Protein AF-A0A970XGW7-F1 (afdb_monomer)

Solvent-accessible surface area (backbone atoms only — not comparable to full-atom values): 13911 Å² total; per-residue (Å²): 137,82,88,87,84,87,87,84,80,61,78,70,64,64,72,70,63,84,68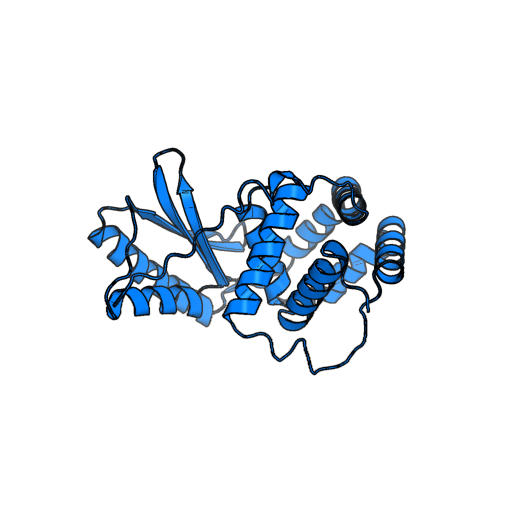,98,47,73,69,58,56,52,51,48,52,35,51,78,68,40,48,53,56,54,50,50,54,56,59,65,70,45,58,69,45,76,35,70,69,41,44,52,32,49,56,52,51,48,53,55,44,44,56,49,18,62,75,57,73,33,41,64,48,76,48,78,39,85,89,79,65,47,26,38,36,39,34,43,23,70,62,87,83,64,87,51,72,67,45,45,48,48,56,46,50,49,62,76,54,38,71,43,75,46,81,44,70,46,99,87,63,29,32,33,40,41,37,35,37,71,32,50,44,66,76,67,67,62,65,61,52,53,51,59,56,44,72,75,32,64,73,58,48,52,52,54,50,49,50,45,67,78,54,59,81,83,71,98,64,76,72,66,76,77,62,62,49,77,64,56,50,50,52,52,50,50,51,47,26,50,52,50,16,61,60,67,72,48,52,54,66,60,39,43,51,52,52,49,60,59,34,73,80,43,46,71,64,45,54,46,53,52,50,54,52,47,35,64,75,74,64,68,76,132

Nearest PDB structures (foldseek):
  5doc-assembly1_B  TM=3.426E-01  e=8.485E-02  Human herpesvirus 5 strain AD169
  8dl5-assembly1_B  TM=3.610E-01  e=1.565E-01  Penicillium expansum
  5e8c-assembly1_A  TM=2.963E-01  e=1.060E-01  Suid alphaherpesvirus 1
  8hbf-assembly1_B  TM=3.359E-01  e=2.185E-01  Homo sapiens
  4zxs-assembly1_B  TM=2.672E-01  e=1.097E+00  Human alphaherpesvirus 1 strain 17

pLDDT: mean 75.55, std 17.47, range [33.94, 98.44]

Radius of gyration: 20.51 Å; Cα contacts (8 Å, |Δi|>4): 245; chains: 1; bounding box: 42×51×52 Å

Sequence (238 aa):
MENIIYERNYEEEHRRHDGNDTASTIFEIATDGGFIAAYADAMQAIPKIVVPADKENYEYLLQRSDELAQRWSGKVRGVVNYEKWEATIDLLLPFAEFCDRDDLNLLKEFADRSHSITFQTNDDGRLRIHIFIFYFEEIADKGEIFESILRSRPDLTALLEQYKEENPIPFESDDEYDNLDDSEQVELLTWFVETWAAATGESKESVASAVLYEMRHDYKNMIRKILDLKHKLEGDTE

Secondary structure (DSSP, 8-state):
-PPP------TTTGGG-----HHHHHHHHHHHTTHHHHHHHHHHHS-EEE-HHHHHHHHHHHHHHHHHHHHTT-EEEEEEETTTTEEEEEEEES-----SHHHHHHHHHHHHH-SEEEEEE-TTSPEEEEEEE--EEE-S-HHHHHHHHHTT-HHHHHHHHHHHHHS------STTTT---HHHHHHHHHHHHHHHHHHH---HHHHHHHHHHHHHHHHHHHHHHHHHHHHHHHT---

Foldseek 3Di:
DDDDDDDDDCPVVLLPQADDDLVVVLVCCCVVVCVVVQLVVVQQPFDKDFDPLLVVLLVVLQVVLVVQCVVQVWDWDWDCDPNNQWTKIKIWGLDDDQDDPVSVVSVVSLVVNFLDWDWDQDPVRTIIIMTTTNRIDGPDDSVVSSVVSVVVPVVSVVSVVVVCVVQPQPDPDPPPLVPQDPVNLVVLLLVQLSSVCSHPVNDSVVSNVVLSVVCVPPVSVSSSVSVSVVCVVVVDDD

Mean predicted aligned error: 13.87 Å

Structure (mmCIF, N/CA/C/O backbone):
data_AF-A0A970XGW7-F1
#
_entry.id   AF-A0A970XGW7-F1
#
loop_
_atom_site.group_PDB
_atom_site.id
_atom_site.type_symbol
_atom_site.label_atom_id
_atom_site.label_alt_id
_atom_site.label_comp_id
_atom_site.label_asym_id
_atom_site.label_entity_id
_atom_site.label_seq_id
_atom_site.pdbx_PDB_ins_code
_atom_site.Cartn_x
_atom_site.Cartn_y
_atom_site.Cartn_z
_atom_site.occupancy
_atom_site.B_iso_or_equiv
_atom_site.auth_seq_id
_atom_site.auth_comp_id
_atom_site.auth_asym_id
_atom_site.auth_atom_id
_atom_site.pdbx_PDB_model_num
ATOM 1 N N . MET A 1 1 ? -19.907 34.247 21.606 1.00 53.19 1 MET A N 1
ATOM 2 C CA . MET A 1 1 ? -19.018 33.775 20.527 1.00 53.19 1 MET A CA 1
ATOM 3 C C . MET A 1 1 ? -19.918 33.232 19.443 1.00 53.19 1 MET A C 1
ATOM 5 O O . MET A 1 1 ? -20.887 32.566 19.789 1.00 53.19 1 MET A O 1
ATOM 9 N N . GLU A 1 2 ? -19.663 33.597 18.193 1.00 62.53 2 GLU A N 1
ATOM 10 C CA . GLU A 1 2 ? -20.397 33.065 17.043 1.00 62.53 2 GLU A CA 1
ATOM 11 C C . GLU A 1 2 ? -19.638 31.867 16.473 1.00 62.53 2 GLU A C 1
ATOM 13 O O . GLU A 1 2 ? -18.411 31.807 16.565 1.00 62.53 2 GLU A O 1
ATOM 18 N N . ASN A 1 3 ? -20.375 30.899 15.933 1.00 82.56 3 ASN A N 1
ATOM 19 C CA . ASN A 1 3 ? -19.785 29.727 15.299 1.00 82.56 3 ASN A CA 1
ATOM 20 C C . ASN A 1 3 ? -19.181 30.135 13.953 1.00 82.56 3 ASN A C 1
ATOM 22 O O . ASN A 1 3 ? -19.823 30.842 13.179 1.00 82.56 3 ASN A O 1
ATOM 26 N N . ILE A 1 4 ? -17.978 29.649 13.661 1.00 84.38 4 ILE A N 1
ATOM 27 C CA . ILE A 1 4 ? -17.379 29.734 12.329 1.00 84.38 4 ILE A CA 1
ATOM 28 C C . ILE A 1 4 ? -17.636 28.387 11.654 1.00 84.38 4 ILE A C 1
ATOM 30 O O . ILE A 1 4 ? -17.283 27.350 12.212 1.00 84.38 4 ILE A O 1
ATOM 34 N N . ILE A 1 5 ? -18.289 28.403 10.493 1.00 87.31 5 ILE A N 1
ATOM 35 C CA . ILE A 1 5 ? -18.607 27.206 9.705 1.00 87.31 5 ILE A CA 1
ATOM 36 C C . ILE A 1 5 ? -17.954 27.376 8.332 1.00 87.31 5 ILE A C 1
ATOM 38 O O . ILE A 1 5 ? -18.172 28.392 7.672 1.00 87.31 5 ILE A O 1
ATOM 42 N N . TYR A 1 6 ? -17.157 26.389 7.925 1.00 88.56 6 TYR A N 1
ATOM 43 C CA . TYR A 1 6 ? -16.563 26.276 6.594 1.00 88.56 6 TYR A CA 1
ATOM 44 C C . TYR A 1 6 ? -17.050 24.971 5.958 1.00 88.56 6 TYR A C 1
ATOM 46 O O . TYR A 1 6 ? -16.962 23.918 6.585 1.00 88.56 6 TYR A O 1
ATOM 54 N N . GLU A 1 7 ? -17.575 25.046 4.737 1.00 88.44 7 GLU A N 1
ATOM 55 C CA . GLU A 1 7 ? -18.100 23.904 3.987 1.00 88.44 7 GLU A CA 1
ATOM 56 C C . GLU A 1 7 ? -17.722 24.067 2.511 1.00 88.44 7 GLU A C 1
ATOM 58 O O . GLU A 1 7 ? -17.927 25.132 1.924 1.00 88.44 7 GLU A O 1
ATOM 63 N N . ARG A 1 8 ? -17.152 23.018 1.915 1.00 81.19 8 ARG A N 1
ATOM 64 C CA . ARG A 1 8 ? -16.801 22.955 0.493 1.00 81.19 8 ARG A CA 1
ATOM 65 C C . ARG A 1 8 ? -17.026 21.531 -0.010 1.00 81.19 8 ARG A C 1
ATOM 67 O O . ARG A 1 8 ? -16.711 20.578 0.695 1.00 81.19 8 ARG A O 1
ATOM 74 N N . ASN A 1 9 ? -17.596 21.394 -1.207 1.00 76.38 9 ASN A N 1
ATOM 75 C CA . ASN A 1 9 ? -17.871 20.102 -1.833 1.00 76.38 9 ASN A CA 1
ATOM 76 C C . ASN A 1 9 ? -16.912 19.877 -3.008 1.00 76.38 9 ASN A C 1
ATOM 78 O O . ASN A 1 9 ? -17.027 20.543 -4.035 1.00 76.38 9 ASN A O 1
ATOM 82 N N . TYR A 1 10 ? -15.996 18.926 -2.851 1.00 69.56 10 TYR A N 1
ATOM 83 C CA . TYR A 1 10 ? -14.983 18.587 -3.852 1.00 69.56 10 TYR A CA 1
ATOM 84 C C . TYR A 1 10 ? -15.417 17.450 -4.806 1.00 69.56 10 TYR A C 1
ATOM 86 O O . TYR A 1 10 ? -14.741 17.183 -5.796 1.00 69.56 10 TYR A O 1
ATOM 94 N N . GLU A 1 11 ? -16.573 16.804 -4.587 1.00 59.53 11 GLU A N 1
ATOM 95 C CA . GLU A 1 11 ? -17.058 15.681 -5.417 1.00 59.53 11 GLU A CA 1
ATOM 96 C C . GLU A 1 11 ? -17.390 16.089 -6.869 1.00 59.53 11 GLU A C 1
ATOM 98 O O . GLU A 1 11 ? -17.391 15.267 -7.790 1.00 59.53 11 GLU A O 1
ATOM 103 N N . GLU A 1 12 ? -17.738 17.357 -7.098 1.00 52.75 12 GLU A N 1
ATOM 104 C CA . GLU A 1 12 ? -18.011 17.901 -8.437 1.00 52.75 12 GLU A CA 1
ATOM 105 C C . GLU A 1 12 ? -16.754 18.371 -9.173 1.00 52.75 12 GLU A C 1
ATOM 107 O O . GLU A 1 12 ? -16.746 18.364 -10.405 1.00 52.75 12 GLU A O 1
ATOM 112 N N . GLU A 1 13 ? -15.709 18.757 -8.440 1.00 51.66 13 GLU A N 1
ATOM 113 C CA . GLU A 1 13 ? -14.430 19.202 -9.002 1.00 51.66 13 GLU A CA 1
ATOM 114 C C . GLU A 1 13 ? -13.664 18.000 -9.594 1.00 51.66 13 GLU A C 1
ATOM 116 O O . GLU A 1 13 ? -13.195 18.077 -10.729 1.00 51.66 13 GLU A O 1
ATOM 121 N N . HIS A 1 14 ? -13.689 16.841 -8.918 1.00 41.62 14 HIS A N 1
ATOM 122 C CA . HIS A 1 14 ? -13.050 15.601 -9.397 1.00 41.62 14 HIS A CA 1
ATOM 123 C C . HIS A 1 14 ? -13.642 15.015 -10.685 1.00 41.62 14 HIS A C 1
ATOM 125 O O . HIS A 1 14 ? -12.936 14.401 -11.476 1.00 41.62 14 HIS A O 1
ATOM 131 N N . ARG A 1 15 ? -14.936 15.224 -10.953 1.00 45.16 15 ARG A N 1
ATOM 132 C CA . ARG A 1 15 ? -15.617 14.655 -12.136 1.00 45.16 15 ARG A CA 1
ATOM 133 C C . ARG A 1 15 ? -15.249 15.322 -13.469 1.00 45.16 15 ARG A C 1
ATOM 135 O O . ARG A 1 15 ? -15.774 14.915 -14.501 1.00 45.16 15 ARG A O 1
ATOM 142 N N . ARG A 1 16 ? -14.434 16.382 -13.468 1.00 41.47 16 ARG A N 1
ATOM 143 C CA . ARG A 1 16 ? -14.154 17.210 -14.659 1.00 41.47 16 ARG A CA 1
ATOM 144 C C . ARG A 1 16 ? -12.800 16.930 -15.327 1.00 41.47 16 ARG A C 1
ATOM 146 O O . ARG A 1 16 ? -12.546 17.516 -16.375 1.00 41.47 16 ARG A O 1
ATOM 153 N N . HIS A 1 17 ? -11.969 16.051 -14.768 1.00 42.38 17 HIS A N 1
ATOM 154 C CA . HIS A 1 17 ? -10.577 15.818 -15.185 1.00 42.38 17 HIS A CA 1
ATOM 155 C C . HIS A 1 17 ? -10.370 14.565 -16.069 1.00 42.38 17 HIS A C 1
ATOM 157 O O . HIS A 1 17 ? -9.372 13.867 -15.935 1.00 42.38 17 HIS A O 1
ATOM 163 N N . ASP A 1 18 ? -11.272 14.300 -17.020 1.00 37.75 18 ASP A N 1
ATOM 164 C CA . ASP A 1 18 ? -11.086 13.234 -18.021 1.00 37.75 18 ASP A CA 1
ATOM 165 C C . ASP A 1 18 ? -10.402 13.798 -19.278 1.00 37.75 18 ASP A C 1
ATOM 167 O O . ASP A 1 18 ? -11.054 14.283 -20.209 1.00 37.75 18 ASP A O 1
ATOM 171 N N . GLY A 1 19 ? -9.070 13.763 -19.303 1.00 41.06 19 GLY A N 1
ATOM 172 C CA . GLY A 1 19 ? -8.256 14.169 -20.449 1.00 41.06 19 GLY A CA 1
ATOM 173 C C . GLY A 1 19 ? -7.172 13.140 -20.755 1.00 41.06 19 GLY A C 1
ATOM 174 O O . GLY A 1 19 ? -6.379 12.801 -19.887 1.00 41.06 19 GLY A O 1
ATOM 175 N N . ASN A 1 20 ? -7.148 12.649 -21.996 1.00 48.81 20 ASN A N 1
ATOM 176 C CA . ASN A 1 20 ? -6.134 11.730 -22.515 1.00 48.81 20 ASN A CA 1
ATOM 177 C C . ASN A 1 20 ? -4.754 12.413 -22.541 1.00 48.81 20 ASN A C 1
ATOM 179 O O . ASN A 1 20 ? -4.529 13.298 -23.369 1.00 48.81 20 ASN A O 1
ATOM 183 N N . ASP A 1 21 ? -3.869 12.002 -21.636 1.00 60.47 21 ASP A N 1
ATOM 184 C CA . ASP A 1 21 ? -2.513 12.532 -21.478 1.00 60.47 21 ASP A CA 1
ATOM 185 C C . ASP A 1 21 ? -1.451 11.503 -21.915 1.00 60.47 21 ASP A C 1
ATOM 187 O O . ASP A 1 21 ? -1.641 10.289 -21.796 1.00 60.47 21 ASP A O 1
ATOM 191 N N . THR A 1 22 ? -0.309 11.994 -22.400 1.00 55.00 22 THR A N 1
ATOM 192 C CA . THR A 1 22 ? 0.882 11.245 -22.835 1.00 55.00 22 THR A CA 1
ATOM 193 C C . THR A 1 22 ? 1.319 10.192 -21.804 1.00 55.00 22 THR A C 1
ATOM 195 O O . THR A 1 22 ? 1.776 9.112 -22.184 1.00 55.00 22 THR A O 1
ATOM 198 N N . ALA A 1 23 ? 1.100 10.440 -20.507 1.00 54.84 23 ALA A N 1
ATOM 199 C CA . ALA A 1 23 ? 1.326 9.475 -19.428 1.00 54.84 23 ALA A CA 1
ATOM 200 C C . ALA A 1 23 ? 0.518 8.168 -19.587 1.00 54.84 23 ALA A C 1
ATOM 202 O O . ALA A 1 23 ? 1.053 7.079 -19.369 1.00 54.84 23 ALA A O 1
ATOM 203 N N . SER A 1 24 ? -0.737 8.256 -20.042 1.00 61.59 24 SER A N 1
ATOM 204 C CA . SER A 1 24 ? -1.588 7.083 -20.300 1.00 61.59 24 SER A CA 1
ATOM 205 C C . SER A 1 24 ? -1.036 6.250 -21.458 1.00 61.59 24 SER A C 1
ATOM 207 O O . SER A 1 24 ? -0.956 5.028 -21.371 1.00 61.59 24 SER A O 1
ATOM 209 N N . THR A 1 25 ? -0.546 6.913 -22.510 1.00 63.72 25 THR A N 1
ATOM 210 C CA . THR A 1 25 ? 0.081 6.239 -23.660 1.00 63.72 25 THR A CA 1
ATOM 211 C C . THR A 1 25 ? 1.381 5.523 -23.265 1.00 63.72 25 THR A C 1
ATOM 213 O O . THR A 1 25 ? 1.636 4.405 -23.714 1.00 63.72 25 THR A O 1
ATOM 216 N N . ILE A 1 26 ? 2.201 6.126 -22.395 1.00 60.03 26 ILE A N 1
ATOM 217 C CA . ILE A 1 26 ? 3.424 5.496 -21.864 1.00 60.03 26 ILE A CA 1
ATOM 218 C C . ILE A 1 26 ? 3.081 4.234 -21.068 1.00 60.03 26 ILE A C 1
ATOM 220 O O . ILE A 1 26 ? 3.722 3.197 -21.254 1.00 60.03 26 ILE A O 1
ATOM 224 N N . PHE A 1 27 ? 2.058 4.303 -20.214 1.00 62.06 27 PHE A N 1
ATOM 225 C CA . PHE A 1 27 ? 1.613 3.169 -19.407 1.00 62.06 27 PHE A CA 1
ATOM 226 C C . PHE A 1 27 ? 1.071 2.017 -20.264 1.00 62.06 27 PHE A C 1
ATOM 228 O O . PHE A 1 27 ? 1.454 0.862 -20.058 1.00 62.06 27 PHE A O 1
ATOM 235 N N . GLU A 1 28 ? 0.239 2.320 -21.263 1.00 67.62 28 GLU A N 1
ATOM 236 C CA . GLU A 1 28 ? -0.271 1.330 -22.217 1.00 67.62 28 GLU A CA 1
ATOM 237 C C . GLU A 1 28 ? 0.878 0.634 -22.959 1.00 67.62 28 GLU A C 1
ATOM 239 O O . GLU A 1 28 ? 0.948 -0.591 -22.984 1.00 67.62 28 GLU A O 1
ATOM 244 N N . ILE A 1 29 ? 1.853 1.384 -23.481 1.00 69.06 29 ILE A N 1
ATOM 245 C CA . ILE A 1 29 ? 3.000 0.819 -24.216 1.00 69.06 29 ILE A CA 1
ATOM 246 C C . ILE A 1 29 ? 3.929 0.003 -23.306 1.00 69.06 29 ILE A C 1
ATOM 248 O O . ILE A 1 29 ? 4.505 -1.009 -23.738 1.00 69.06 29 ILE A O 1
ATOM 252 N N . ALA A 1 30 ? 4.093 0.409 -22.046 1.00 60.19 30 ALA A N 1
ATOM 253 C CA . ALA A 1 30 ? 4.834 -0.368 -21.059 1.00 60.19 30 ALA A CA 1
ATOM 254 C C . ALA A 1 30 ? 4.120 -1.697 -20.747 1.00 60.19 30 ALA A C 1
ATOM 256 O O . ALA A 1 30 ? 4.771 -2.745 -20.667 1.00 60.19 30 ALA A O 1
ATOM 257 N N . THR A 1 31 ? 2.793 -1.671 -20.632 1.00 66.88 31 THR A N 1
ATOM 258 C CA . THR A 1 31 ? 1.962 -2.839 -20.319 1.00 66.88 31 THR A CA 1
ATOM 259 C C . THR A 1 31 ? 1.855 -3.789 -21.513 1.00 66.88 31 THR A C 1
ATOM 261 O O . THR A 1 31 ? 2.320 -4.928 -21.439 1.00 66.88 31 THR A O 1
ATOM 264 N N . ASP A 1 32 ? 1.336 -3.312 -22.644 1.00 75.88 32 ASP A N 1
ATOM 265 C CA . ASP A 1 32 ? 1.082 -4.108 -23.851 1.00 75.88 32 ASP A CA 1
ATOM 266 C C . ASP A 1 32 ? 2.374 -4.567 -24.527 1.00 75.88 32 ASP A C 1
ATOM 268 O O . ASP A 1 32 ? 2.452 -5.662 -25.085 1.00 75.88 32 ASP A O 1
ATOM 272 N N . GLY A 1 33 ? 3.430 -3.755 -24.442 1.00 75.19 33 GLY A N 1
ATOM 273 C CA . GLY A 1 33 ? 4.754 -4.131 -24.926 1.00 75.19 33 GLY A CA 1
ATOM 274 C C . GLY A 1 33 ? 5.508 -5.087 -23.991 1.00 75.19 33 GLY A C 1
ATOM 275 O O . GLY A 1 33 ? 6.667 -5.411 -24.258 1.00 75.19 33 GLY A O 1
ATOM 276 N N . GLY A 1 34 ? 4.902 -5.508 -22.875 1.00 76.62 34 GLY A N 1
ATOM 277 C CA . GLY A 1 34 ? 5.456 -6.514 -21.968 1.00 76.62 34 GLY A CA 1
ATOM 278 C C . GLY A 1 34 ? 6.617 -6.038 -21.090 1.00 76.62 34 GLY A C 1
ATOM 279 O O . GLY A 1 34 ? 7.297 -6.873 -20.499 1.00 76.62 34 GLY A O 1
ATOM 280 N N . PHE A 1 35 ? 6.852 -4.725 -20.976 1.00 75.44 35 PHE A N 1
ATOM 281 C CA . PHE A 1 35 ? 7.883 -4.179 -20.083 1.00 75.44 35 PHE A CA 1
ATOM 282 C C . PHE A 1 35 ? 7.540 -4.474 -18.620 1.00 75.44 35 PHE A C 1
ATOM 284 O O . PHE A 1 35 ? 8.380 -4.997 -17.892 1.00 75.44 35 PHE A O 1
ATOM 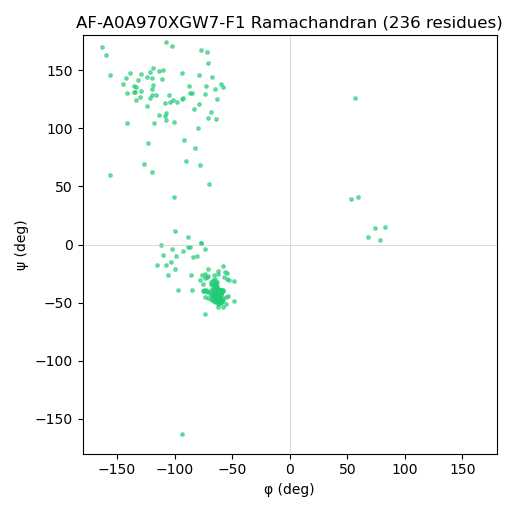291 N N . ILE A 1 36 ? 6.289 -4.226 -18.217 1.00 72.25 36 ILE A N 1
ATOM 292 C CA . ILE A 1 36 ? 5.819 -4.486 -16.847 1.00 72.25 36 ILE A CA 1
ATOM 293 C C . ILE A 1 36 ? 5.929 -5.974 -16.500 1.00 72.25 36 ILE A C 1
ATOM 295 O O . ILE A 1 36 ? 6.400 -6.318 -15.420 1.00 72.25 36 ILE A O 1
ATOM 299 N N . ALA A 1 37 ? 5.566 -6.859 -17.432 1.00 76.94 37 ALA A N 1
ATOM 300 C CA . ALA A 1 37 ? 5.692 -8.302 -17.241 1.00 76.94 37 ALA A CA 1
ATOM 301 C C . ALA A 1 37 ? 7.161 -8.735 -17.096 1.00 76.94 37 ALA A C 1
ATOM 303 O O . ALA A 1 37 ? 7.502 -9.435 -16.148 1.00 76.94 37 ALA A O 1
ATOM 304 N N . ALA A 1 38 ? 8.048 -8.262 -17.980 1.00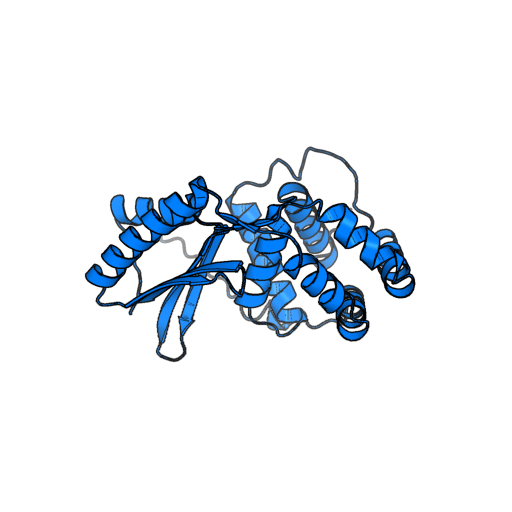 76.38 38 ALA A N 1
ATOM 305 C CA . ALA A 1 38 ? 9.475 -8.573 -17.909 1.00 76.38 38 ALA A CA 1
ATOM 306 C C . ALA A 1 38 ? 10.119 -8.052 -16.614 1.00 76.38 38 ALA A C 1
ATOM 308 O O . ALA A 1 38 ? 10.941 -8.742 -16.008 1.00 76.38 38 ALA A O 1
ATOM 309 N N . TYR A 1 39 ? 9.732 -6.852 -16.174 1.00 74.50 39 TYR A N 1
ATOM 310 C CA . TYR A 1 39 ? 10.182 -6.286 -14.907 1.00 74.50 39 TYR A CA 1
ATOM 311 C C . TYR A 1 39 ? 9.659 -7.096 -13.719 1.00 74.50 39 TYR A C 1
ATOM 313 O O . TYR A 1 39 ? 10.446 -7.469 -12.854 1.00 74.50 39 TYR A O 1
ATOM 321 N N . ALA A 1 40 ? 8.375 -7.459 -13.701 1.00 75.50 40 ALA A N 1
ATOM 322 C CA . ALA A 1 40 ? 7.794 -8.298 -12.656 1.00 75.50 40 ALA A CA 1
ATOM 323 C C . ALA A 1 40 ? 8.473 -9.678 -12.564 1.00 75.50 40 ALA A C 1
ATOM 325 O O . ALA A 1 40 ? 8.817 -10.110 -11.463 1.00 75.50 40 ALA A O 1
ATOM 326 N N . ASP A 1 41 ? 8.739 -10.334 -13.698 1.00 83.94 41 ASP A N 1
ATOM 327 C CA . ASP A 1 41 ? 9.446 -11.620 -13.756 1.00 83.94 41 ASP A CA 1
ATOM 328 C C . ASP A 1 41 ? 10.877 -11.500 -13.209 1.00 83.94 41 ASP A C 1
ATOM 330 O O . ASP A 1 41 ? 11.320 -12.322 -12.398 1.00 83.94 41 ASP A O 1
ATOM 334 N N . ALA A 1 42 ? 11.600 -10.448 -13.612 1.00 81.25 42 ALA A N 1
ATOM 335 C CA . ALA A 1 42 ? 12.938 -10.169 -13.105 1.00 81.25 42 ALA A CA 1
ATOM 336 C C . ALA A 1 42 ? 12.908 -9.930 -11.592 1.00 81.25 42 ALA A C 1
ATOM 338 O O . ALA A 1 42 ? 13.690 -10.535 -10.858 1.00 81.25 42 ALA A O 1
ATOM 339 N N . MET A 1 43 ? 11.957 -9.123 -11.117 1.00 79.62 43 MET A N 1
ATOM 340 C CA . MET A 1 43 ? 11.757 -8.859 -9.698 1.00 79.62 43 MET A CA 1
ATOM 341 C C . MET A 1 43 ? 11.419 -10.136 -8.929 1.00 79.62 43 MET A C 1
ATOM 343 O O . MET A 1 43 ? 11.961 -10.345 -7.845 1.00 79.62 43 MET A O 1
ATOM 347 N N . GLN A 1 44 ? 10.593 -11.031 -9.474 1.00 83.75 44 GLN A N 1
ATOM 348 C CA . GLN A 1 44 ? 10.238 -12.303 -8.843 1.00 83.75 44 GLN A CA 1
ATOM 349 C C . GLN A 1 44 ? 11.447 -13.238 -8.693 1.00 83.75 44 GLN A C 1
ATOM 351 O O . GLN A 1 44 ? 11.571 -13.912 -7.668 1.00 83.75 44 GLN A O 1
ATOM 356 N N . ALA A 1 45 ? 12.356 -13.250 -9.672 1.00 88.81 45 ALA A N 1
ATOM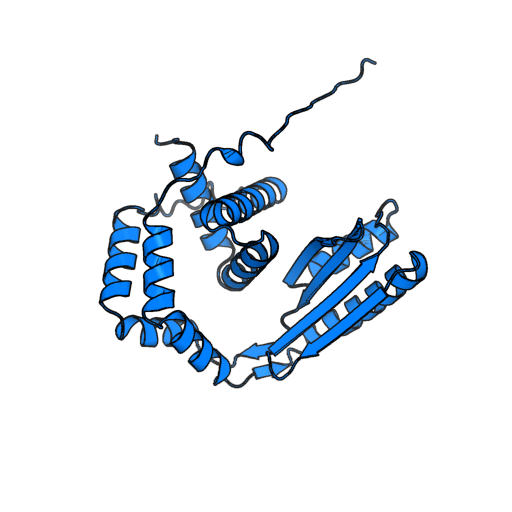 357 C CA . ALA A 1 45 ? 13.546 -14.099 -9.671 1.00 88.81 45 ALA A CA 1
ATOM 358 C C . ALA A 1 45 ? 14.617 -13.681 -8.644 1.00 88.81 45 ALA A C 1
ATOM 360 O O . ALA A 1 45 ? 15.456 -14.504 -8.265 1.00 88.81 45 ALA A O 1
ATOM 361 N N . ILE A 1 46 ? 14.609 -12.425 -8.180 1.00 87.94 46 ILE A N 1
ATOM 362 C CA . ILE A 1 46 ? 15.580 -11.942 -7.187 1.00 87.94 46 ILE A CA 1
ATOM 363 C C . ILE A 1 46 ? 15.369 -12.686 -5.862 1.00 87.94 46 ILE A C 1
ATOM 365 O O . ILE A 1 46 ? 14.233 -12.743 -5.398 1.00 87.94 46 ILE A O 1
ATOM 369 N N . PRO A 1 47 ? 16.414 -13.196 -5.189 1.00 90.50 47 PRO A N 1
ATOM 370 C CA . PRO A 1 47 ? 16.286 -13.737 -3.839 1.00 90.50 47 PRO A CA 1
ATOM 371 C C . PRO A 1 47 ? 15.745 -12.698 -2.849 1.00 90.50 47 PRO A C 1
ATOM 373 O O . PRO A 1 47 ? 16.208 -11.557 -2.828 1.00 90.50 47 PRO A O 1
ATOM 376 N N . LYS A 1 48 ? 14.794 -13.105 -2.000 1.00 90.75 48 LYS A N 1
ATOM 377 C CA . LYS A 1 48 ? 14.268 -12.264 -0.919 1.00 90.75 48 LYS A CA 1
ATOM 378 C C . LYS A 1 48 ? 14.683 -12.800 0.434 1.00 90.75 48 LYS A C 1
ATOM 380 O O . LYS A 1 48 ? 14.693 -14.013 0.656 1.00 90.75 48 LYS A O 1
ATOM 385 N N . ILE A 1 49 ? 14.982 -11.886 1.342 1.00 94.06 49 ILE A N 1
ATOM 386 C CA . ILE A 1 49 ? 15.237 -12.188 2.747 1.00 94.06 49 ILE A CA 1
ATOM 387 C C . ILE A 1 49 ? 14.216 -11.485 3.623 1.00 94.06 49 ILE A C 1
ATOM 389 O O . ILE A 1 49 ? 13.668 -10.452 3.256 1.00 94.06 49 ILE A O 1
ATOM 393 N N . VAL A 1 50 ? 13.948 -12.075 4.784 1.00 96.88 50 VAL A N 1
ATOM 394 C CA . VAL A 1 50 ? 13.108 -11.443 5.799 1.00 96.88 50 VAL A CA 1
ATOM 395 C C . VAL A 1 50 ? 13.896 -10.320 6.453 1.00 96.88 50 VAL A C 1
ATOM 397 O O . VAL A 1 50 ? 15.004 -10.565 6.936 1.00 96.88 50 VAL A O 1
ATOM 400 N N . VAL A 1 51 ? 13.303 -9.131 6.526 1.00 95.62 51 VAL A N 1
ATOM 401 C CA . VAL A 1 51 ? 13.877 -8.000 7.259 1.00 95.62 51 VAL A CA 1
ATOM 402 C C . VAL A 1 51 ? 13.501 -8.139 8.738 1.00 95.62 51 VAL A C 1
ATOM 404 O O . VAL A 1 51 ? 12.315 -8.112 9.070 1.00 95.62 51 VAL A O 1
ATOM 407 N N . PRO A 1 52 ? 14.466 -8.315 9.665 1.00 97.00 52 PRO A N 1
ATOM 408 C CA . PRO A 1 52 ? 14.143 -8.590 11.067 1.00 97.00 52 PRO A CA 1
ATOM 409 C C . PRO A 1 52 ? 13.327 -7.486 11.748 1.00 97.00 52 PRO A C 1
ATOM 411 O O . PRO A 1 52 ? 12.414 -7.799 12.508 1.00 97.00 52 PRO A O 1
ATOM 414 N N . ALA A 1 53 ? 13.629 -6.218 11.454 1.00 94.94 53 ALA A N 1
ATOM 415 C CA . ALA A 1 53 ? 12.906 -5.076 12.012 1.00 94.94 53 ALA A CA 1
ATOM 416 C C . ALA A 1 53 ? 11.445 -5.039 11.533 1.00 94.94 53 ALA A C 1
ATOM 418 O O . ALA A 1 53 ? 10.532 -4.862 12.336 1.00 94.94 53 ALA A O 1
ATOM 419 N N . ASP A 1 54 ? 11.204 -5.295 10.247 1.00 96.25 54 ASP A N 1
ATOM 420 C CA . ASP A 1 54 ? 9.848 -5.295 9.690 1.00 96.25 54 ASP A CA 1
ATOM 421 C C . ASP A 1 54 ? 9.040 -6.516 10.105 1.00 96.25 54 ASP A C 1
ATOM 423 O O . ASP A 1 54 ? 7.824 -6.436 10.274 1.00 96.25 54 ASP A O 1
ATOM 427 N N . LYS A 1 55 ? 9.714 -7.641 10.351 1.00 97.81 55 LYS A N 1
ATOM 428 C CA . LYS A 1 55 ? 9.093 -8.786 11.008 1.00 97.81 55 LYS A CA 1
ATOM 429 C C . LYS A 1 55 ? 8.596 -8.424 12.408 1.00 97.81 55 LYS A C 1
ATOM 431 O O . LYS A 1 55 ? 7.458 -8.748 12.738 1.00 97.81 55 LYS A O 1
ATOM 436 N N . GLU A 1 56 ? 9.427 -7.767 13.215 1.00 98.06 56 GLU A N 1
ATOM 437 C CA . GLU A 1 56 ? 9.042 -7.328 14.561 1.00 98.06 56 GLU A CA 1
ATOM 438 C C . GLU A 1 56 ? 7.877 -6.331 14.504 1.00 98.06 56 GLU A C 1
ATOM 440 O O . GLU A 1 56 ? 6.904 -6.470 15.246 1.00 98.06 56 GLU A O 1
ATOM 445 N N . ASN A 1 57 ? 7.924 -5.380 13.567 1.00 97.81 57 ASN A N 1
ATOM 446 C CA . ASN A 1 57 ? 6.827 -4.448 13.326 1.00 97.81 57 ASN A CA 1
ATOM 447 C C . ASN A 1 57 ? 5.536 -5.168 12.924 1.00 97.81 57 ASN A C 1
ATOM 449 O O . ASN A 1 57 ? 4.482 -4.861 13.474 1.00 97.81 57 ASN A O 1
ATOM 453 N N . TYR A 1 58 ? 5.602 -6.153 12.026 1.00 98.31 58 TYR A N 1
ATOM 454 C CA . TYR A 1 58 ? 4.444 -6.957 11.641 1.00 98.31 58 TYR A CA 1
ATOM 455 C C . TYR A 1 58 ? 3.841 -7.710 12.828 1.00 98.31 58 TYR A C 1
ATOM 457 O O . TYR A 1 58 ? 2.631 -7.655 13.038 1.00 98.31 58 TYR A O 1
ATOM 465 N N . GLU A 1 59 ? 4.664 -8.395 13.624 1.00 98.44 59 GLU A N 1
ATOM 466 C CA . GLU A 1 59 ? 4.196 -9.153 14.788 1.00 98.44 59 GLU A CA 1
ATOM 467 C C . GLU A 1 59 ? 3.555 -8.227 15.833 1.00 98.44 59 GLU A C 1
ATOM 469 O O . GLU A 1 59 ? 2.472 -8.524 16.346 1.00 98.44 59 GLU A O 1
ATOM 474 N N . TYR A 1 60 ? 4.173 -7.069 16.081 1.00 98.12 60 TYR A N 1
ATOM 475 C CA . TYR A 1 60 ? 3.644 -6.042 16.971 1.00 98.12 60 TYR A CA 1
ATOM 476 C C . TYR A 1 60 ? 2.302 -5.489 16.474 1.00 98.12 60 TYR A C 1
ATOM 478 O O . TYR A 1 60 ? 1.307 -5.507 17.199 1.00 98.12 60 TYR A O 1
ATOM 486 N N . LEU A 1 61 ? 2.247 -5.033 15.220 1.00 97.94 61 LEU A N 1
ATOM 487 C CA . LEU A 1 61 ? 1.043 -4.450 14.635 1.00 97.94 61 LEU A CA 1
ATOM 488 C C . LEU A 1 61 ? -0.096 -5.464 14.541 1.00 97.94 61 LEU A C 1
ATOM 490 O O . LEU A 1 61 ? -1.248 -5.095 14.767 1.00 97.94 61 LEU A O 1
ATOM 494 N N . LEU A 1 62 ? 0.200 -6.739 14.276 1.00 98.38 62 LEU A N 1
ATOM 495 C CA . LEU A 1 62 ? -0.804 -7.800 14.260 1.00 98.38 62 LEU A CA 1
ATOM 496 C C . LEU A 1 62 ? -1.426 -7.993 15.644 1.00 98.38 62 LEU A C 1
ATOM 498 O O . LEU A 1 62 ? -2.647 -8.096 15.745 1.00 98.38 62 LEU A O 1
ATOM 502 N N . GLN A 1 63 ? -0.613 -7.995 16.703 1.00 98.12 63 GLN A N 1
ATOM 503 C CA . GLN A 1 63 ? -1.124 -8.092 18.069 1.00 98.12 63 GLN A CA 1
ATOM 504 C C . GLN A 1 63 ? -2.036 -6.904 18.405 1.00 98.12 63 GLN A C 1
ATOM 506 O O . GLN A 1 63 ? -3.153 -7.093 18.886 1.00 98.12 63 GLN A O 1
ATOM 511 N N . ARG A 1 64 ? -1.592 -5.677 18.120 1.00 96.25 64 ARG A N 1
ATOM 512 C CA . ARG A 1 64 ? -2.376 -4.465 18.407 1.00 96.25 64 ARG A CA 1
ATOM 513 C C . ARG A 1 64 ? -3.667 -4.402 17.587 1.00 96.25 64 ARG A C 1
ATOM 515 O O . ARG A 1 64 ? -4.709 -3.983 18.089 1.00 96.25 64 ARG A O 1
ATOM 522 N N . SER A 1 65 ? -3.613 -4.886 16.350 1.00 96.31 65 SER A N 1
ATOM 523 C CA . SER A 1 65 ? -4.779 -5.056 15.483 1.00 96.31 65 SER A CA 1
ATOM 524 C C . SER A 1 65 ? -5.768 -6.071 16.063 1.00 96.31 65 SER A C 1
ATOM 526 O O . SER A 1 65 ? -6.966 -5.802 16.111 1.00 96.31 65 SER A O 1
ATOM 528 N N . ASP A 1 66 ? -5.296 -7.215 16.558 1.00 97.44 66 ASP A N 1
ATOM 529 C CA . ASP A 1 66 ? -6.160 -8.209 17.203 1.00 97.44 66 ASP A CA 1
ATOM 530 C C . ASP A 1 66 ? -6.868 -7.635 18.441 1.00 97.44 66 ASP A C 1
ATOM 532 O O . ASP A 1 66 ? -8.084 -7.765 18.579 1.00 97.44 66 ASP A O 1
ATOM 536 N N . GLU A 1 67 ? -6.149 -6.896 19.288 1.00 95.25 67 GLU A N 1
ATOM 537 C CA . GLU A 1 67 ? -6.722 -6.208 20.453 1.00 95.25 67 GLU A CA 1
ATOM 538 C C . GLU A 1 67 ? -7.810 -5.192 20.052 1.00 95.25 67 GLU A C 1
ATOM 540 O O . GLU A 1 67 ? -8.872 -5.118 20.685 1.00 95.25 67 GLU A O 1
ATOM 545 N N . LEU A 1 68 ? -7.584 -4.434 18.975 1.00 93.25 68 LEU A N 1
ATOM 546 C CA . LEU A 1 68 ? -8.562 -3.489 18.434 1.00 93.25 68 LEU A CA 1
ATOM 547 C C . LEU A 1 68 ? -9.796 -4.212 17.871 1.00 93.25 68 LEU A C 1
ATOM 549 O O . LEU A 1 68 ? -10.931 -3.819 18.153 1.00 93.25 68 LEU A O 1
ATOM 553 N N . ALA A 1 69 ? -9.594 -5.299 17.122 1.00 95.06 69 ALA A N 1
ATOM 554 C CA . ALA A 1 69 ? -10.678 -6.119 16.590 1.00 95.06 69 ALA A CA 1
ATOM 555 C C . ALA A 1 69 ? -11.530 -6.726 17.714 1.00 95.06 69 ALA A C 1
ATOM 557 O O . ALA A 1 69 ? -12.758 -6.704 17.623 1.00 95.06 69 ALA A O 1
ATOM 558 N N . GLN A 1 70 ? -10.912 -7.201 18.798 1.00 95.06 70 GLN A N 1
ATOM 559 C CA . GLN A 1 70 ? -11.633 -7.699 19.972 1.00 95.06 70 GLN A CA 1
ATOM 560 C C . GLN A 1 70 ? -12.488 -6.601 20.619 1.00 95.06 70 GLN A C 1
ATOM 562 O O . GLN A 1 70 ? -13.666 -6.829 20.901 1.00 95.06 70 GLN A O 1
ATOM 567 N N . ARG A 1 71 ? -11.931 -5.396 20.805 1.00 92.00 71 ARG A N 1
ATOM 568 C CA . ARG A 1 71 ? -12.636 -4.255 21.415 1.00 92.00 71 ARG A CA 1
ATOM 569 C C . ARG A 1 71 ? -13.885 -3.854 20.630 1.00 92.00 71 ARG A C 1
ATOM 571 O O . ARG A 1 71 ? -14.932 -3.606 21.223 1.00 92.00 71 ARG A O 1
ATOM 578 N N . TRP A 1 72 ? -13.786 -3.838 19.303 1.00 91.62 72 TRP A N 1
ATOM 579 C CA . TRP A 1 72 ? -14.849 -3.366 18.412 1.00 91.62 72 TRP A CA 1
ATOM 580 C C . TRP A 1 72 ? -15.696 -4.485 17.793 1.00 91.62 72 TRP A C 1
ATOM 582 O O . TRP A 1 72 ? -16.488 -4.230 16.887 1.00 91.62 72 TRP A O 1
ATOM 592 N N . SER A 1 73 ? -15.566 -5.730 18.274 1.00 92.56 73 SER A N 1
ATOM 593 C CA . SER A 1 73 ? -16.270 -6.900 17.711 1.00 92.56 73 SER A CA 1
ATOM 594 C C . SER A 1 73 ? -16.056 -7.062 16.194 1.00 92.56 73 SER A C 1
ATOM 596 O O . SER A 1 73 ? -16.974 -7.384 15.431 1.00 92.56 73 SER A O 1
ATOM 598 N N . GLY A 1 74 ? -14.830 -6.785 15.757 1.00 94.94 74 GLY A N 1
ATOM 599 C CA . GLY A 1 74 ? -14.374 -6.886 14.381 1.00 94.94 74 GLY A CA 1
ATOM 600 C C . GLY A 1 74 ? -13.725 -8.227 14.048 1.00 94.94 74 GLY A C 1
ATOM 601 O O . GLY A 1 74 ? -13.882 -9.228 14.748 1.00 94.94 74 GLY A O 1
ATOM 602 N N . LYS A 1 75 ? -12.992 -8.244 12.936 1.00 96.75 75 LYS A N 1
ATOM 603 C CA . LYS A 1 75 ? -12.161 -9.368 12.491 1.00 96.75 75 LYS A CA 1
ATOM 604 C C . LYS A 1 75 ? -10.765 -8.856 12.167 1.00 96.75 75 LYS A C 1
ATOM 606 O O . LYS A 1 75 ? -10.639 -7.752 11.650 1.00 96.75 75 LYS A O 1
ATOM 611 N N . VAL A 1 76 ? -9.752 -9.679 12.406 1.00 97.94 76 VAL A N 1
ATOM 612 C CA . VAL A 1 76 ? -8.375 -9.423 11.978 1.00 97.94 76 VAL A CA 1
ATOM 613 C C . VAL A 1 76 ? -7.878 -10.590 11.127 1.00 97.94 76 VAL A C 1
ATOM 615 O O . VAL A 1 76 ? -8.230 -11.747 11.371 1.00 97.94 76 VAL A O 1
ATOM 618 N N . ARG A 1 77 ? -7.069 -10.296 10.112 1.00 98.19 77 ARG A N 1
ATOM 619 C CA . ARG A 1 77 ? -6.381 -11.286 9.285 1.00 98.19 77 ARG A CA 1
ATOM 620 C C . ARG A 1 77 ? -4.975 -10.793 8.963 1.00 98.19 77 ARG A C 1
ATOM 622 O O . ARG A 1 77 ? -4.807 -9.944 8.099 1.00 98.19 77 ARG A O 1
ATOM 629 N N . GLY A 1 78 ? -3.978 -11.361 9.632 1.00 98.19 78 GLY A N 1
ATOM 630 C CA . GLY A 1 78 ? -2.572 -11.215 9.257 1.00 98.19 78 GLY A CA 1
ATOM 631 C C . GLY A 1 78 ? -2.158 -12.278 8.239 1.00 98.19 78 GLY A C 1
ATOM 632 O O . GLY A 1 78 ? -2.507 -13.452 8.394 1.00 98.19 78 GLY A O 1
ATOM 633 N N . VAL A 1 79 ? -1.418 -11.886 7.206 1.00 98.12 79 VAL A N 1
ATOM 634 C CA . VAL A 1 79 ? -0.830 -12.788 6.212 1.00 98.12 79 VAL A CA 1
ATOM 635 C C . VAL A 1 79 ? 0.616 -12.391 5.963 1.00 98.12 79 VAL A C 1
ATOM 637 O O . VAL A 1 79 ? 0.890 -11.236 5.669 1.00 98.12 79 VAL A O 1
ATOM 640 N N . VAL A 1 80 ? 1.518 -13.374 6.000 1.00 97.69 80 VAL A N 1
ATOM 641 C CA . VAL A 1 80 ? 2.852 -13.285 5.394 1.00 97.69 80 VAL A CA 1
ATOM 642 C C . VAL A 1 80 ? 2.882 -14.291 4.251 1.00 97.69 80 VAL A C 1
ATOM 644 O O . VAL A 1 80 ? 2.809 -15.500 4.478 1.00 97.69 80 VAL A O 1
ATOM 647 N N . ASN A 1 81 ? 2.929 -13.800 3.019 1.00 92.94 81 ASN A N 1
ATOM 648 C CA . ASN A 1 81 ? 2.818 -14.610 1.816 1.00 92.94 81 ASN A CA 1
ATOM 649 C C . ASN A 1 81 ? 4.182 -14.710 1.125 1.00 92.94 81 ASN A C 1
ATOM 651 O O . ASN A 1 81 ? 4.646 -13.757 0.509 1.00 92.94 81 ASN A O 1
ATOM 655 N N . TYR A 1 82 ? 4.808 -15.883 1.204 1.00 91.12 82 TYR A N 1
ATOM 656 C CA . TYR A 1 82 ? 6.120 -16.154 0.601 1.00 91.12 82 TYR A CA 1
ATOM 657 C C . TYR A 1 82 ? 6.053 -16.460 -0.903 1.00 91.12 82 TYR A C 1
ATOM 659 O O . TYR A 1 82 ? 7.089 -16.541 -1.551 1.00 91.12 82 TYR A O 1
ATOM 667 N N . GLU A 1 83 ? 4.859 -16.647 -1.472 1.00 86.88 83 GLU A N 1
ATOM 668 C CA . GLU A 1 83 ? 4.696 -16.820 -2.922 1.00 86.88 83 GLU A CA 1
ATOM 669 C C . GLU A 1 83 ? 4.621 -15.463 -3.626 1.00 86.88 83 GLU A C 1
ATOM 671 O O . GLU A 1 83 ? 5.192 -15.286 -4.701 1.00 86.88 83 GLU A O 1
ATOM 676 N N . LYS A 1 84 ? 3.938 -14.501 -2.994 1.00 85.00 84 LYS A N 1
ATOM 677 C CA . LYS A 1 84 ? 3.777 -13.130 -3.498 1.00 85.00 84 LYS A CA 1
ATOM 678 C C . LYS A 1 84 ? 4.740 -12.112 -2.886 1.00 85.00 84 LYS A C 1
ATOM 680 O O . LYS A 1 84 ? 4.814 -10.997 -3.380 1.00 85.00 84 LYS A O 1
ATOM 685 N N . TRP A 1 85 ? 5.479 -12.493 -1.845 1.00 86.81 85 TRP A N 1
ATOM 686 C CA . TRP A 1 85 ? 6.428 -11.635 -1.124 1.00 86.81 85 TRP A CA 1
ATOM 687 C C . TRP A 1 85 ? 5.788 -10.385 -0.509 1.00 86.81 85 TRP A C 1
ATOM 689 O O . TRP A 1 85 ? 6.364 -9.302 -0.511 1.00 86.81 85 TRP A O 1
ATOM 699 N N . GLU A 1 86 ? 4.600 -10.561 0.064 1.00 87.62 86 GLU A N 1
ATOM 700 C CA . GLU A 1 86 ? 3.809 -9.510 0.713 1.00 87.62 86 GLU A CA 1
ATOM 701 C C . GLU A 1 86 ? 3.529 -9.873 2.177 1.00 87.62 86 GLU A C 1
ATOM 703 O O . GLU A 1 86 ? 3.370 -11.052 2.520 1.00 87.62 86 GLU A O 1
ATOM 708 N N . ALA A 1 87 ? 3.436 -8.863 3.043 1.00 94.00 87 ALA A N 1
ATOM 709 C CA . ALA A 1 87 ? 2.893 -9.024 4.384 1.00 94.00 87 ALA A CA 1
ATOM 710 C C . ALA A 1 87 ? 1.838 -7.957 4.664 1.00 94.00 87 ALA A C 1
ATOM 712 O O . ALA A 1 87 ? 2.082 -6.760 4.513 1.00 94.00 87 ALA A O 1
ATOM 713 N N . THR A 1 88 ? 0.659 -8.411 5.075 1.00 97.12 88 THR A N 1
ATOM 714 C CA . THR A 1 88 ? -0.522 -7.562 5.228 1.00 97.12 88 THR A CA 1
ATOM 715 C C . THR A 1 88 ? -1.291 -7.906 6.489 1.00 97.12 88 THR A C 1
ATOM 717 O O . THR A 1 88 ? -1.382 -9.077 6.863 1.00 97.12 88 THR A O 1
ATOM 720 N N . ILE A 1 89 ? -1.921 -6.908 7.097 1.00 98.44 89 ILE A N 1
ATOM 721 C CA . ILE A 1 89 ? -2.887 -7.080 8.178 1.00 98.44 89 ILE A CA 1
ATOM 722 C C . ILE A 1 89 ? -4.181 -6.392 7.753 1.00 98.44 89 ILE A C 1
ATOM 724 O O . ILE A 1 89 ? -4.208 -5.191 7.512 1.00 98.44 89 ILE A O 1
ATOM 728 N N . ASP A 1 90 ? -5.257 -7.164 7.659 1.00 97.19 90 ASP A N 1
ATOM 729 C CA . ASP A 1 90 ? -6.596 -6.660 7.380 1.00 97.19 90 ASP A CA 1
ATOM 730 C C . ASP A 1 90 ? -7.434 -6.657 8.654 1.00 97.19 90 ASP A C 1
ATOM 732 O O . ASP A 1 90 ? -7.669 -7.704 9.261 1.00 97.19 90 ASP A O 1
ATOM 736 N N . LEU A 1 91 ? -7.939 -5.488 9.020 1.00 96.25 91 LEU A N 1
ATOM 737 C CA . LEU A 1 91 ? -8.932 -5.285 10.066 1.00 96.25 91 LEU A CA 1
ATOM 738 C C . LEU A 1 91 ? -10.276 -4.996 9.420 1.00 96.25 91 LEU A C 1
ATOM 740 O O . LEU A 1 91 ? -10.376 -4.100 8.592 1.00 96.25 91 LEU A O 1
ATOM 744 N N . LEU A 1 92 ? -11.316 -5.714 9.825 1.00 96.31 92 LEU A N 1
ATOM 745 C CA . LEU A 1 92 ? -12.686 -5.448 9.407 1.00 96.31 92 LEU A CA 1
ATOM 746 C C . LEU A 1 92 ? -13.529 -5.098 10.629 1.00 96.31 92 LEU A C 1
ATOM 748 O O . LEU A 1 92 ? -13.909 -5.977 11.410 1.00 96.31 92 LEU A O 1
ATOM 752 N N . LEU A 1 93 ? -13.825 -3.816 10.785 1.00 95.44 93 LEU A N 1
ATOM 753 C CA . LEU A 1 93 ? -14.503 -3.239 11.937 1.00 95.44 93 LEU A CA 1
ATOM 754 C C . LEU A 1 93 ? -15.882 -2.696 11.527 1.00 95.44 93 LEU A C 1
ATOM 756 O O . LEU A 1 93 ? -16.065 -2.278 10.386 1.00 95.44 93 LEU A O 1
ATOM 760 N N . PRO A 1 94 ? -16.886 -2.691 12.420 1.00 93.50 94 PRO A N 1
ATOM 761 C CA . PRO A 1 94 ? -18.152 -2.011 12.139 1.00 93.50 94 PRO A CA 1
ATOM 762 C C . PRO A 1 94 ? -17.960 -0.496 11.957 1.00 93.50 94 PRO A C 1
ATOM 764 O O . PRO A 1 94 ? -18.630 0.108 11.131 1.00 93.50 94 PRO A O 1
ATOM 767 N N . PHE A 1 95 ? -17.032 0.089 12.713 1.00 89.69 95 PHE A N 1
ATOM 768 C CA . PHE A 1 95 ? -16.501 1.446 12.595 1.00 89.69 95 PHE A CA 1
ATOM 769 C C . PHE A 1 95 ? -15.185 1.507 13.392 1.00 89.69 95 PHE A C 1
ATOM 771 O O . PHE A 1 95 ? -14.878 0.565 14.129 1.00 89.69 95 PHE A O 1
ATOM 778 N N . ALA A 1 96 ? -14.419 2.589 13.265 1.00 86.56 96 ALA A N 1
ATOM 779 C CA . ALA A 1 96 ? -13.286 2.876 14.142 1.00 86.56 96 ALA A CA 1
ATOM 780 C C . ALA A 1 96 ? -13.357 4.322 14.627 1.00 86.56 96 ALA A C 1
ATOM 782 O O . ALA A 1 96 ? -13.723 5.219 13.870 1.00 86.56 96 ALA A O 1
ATOM 783 N N . GLU A 1 97 ? -12.990 4.531 15.884 1.00 86.69 97 GLU A N 1
ATOM 784 C CA . GLU A 1 97 ? -12.844 5.842 16.501 1.00 86.69 97 GLU A CA 1
ATOM 785 C C . GLU A 1 97 ? -11.534 5.843 17.288 1.00 86.69 97 GLU A C 1
ATOM 787 O O . GLU A 1 97 ? -11.232 4.870 17.979 1.00 86.69 97 GLU A O 1
ATOM 792 N N . PHE A 1 98 ? -10.764 6.925 17.166 1.00 89.12 98 PHE A N 1
ATOM 793 C CA . PHE A 1 98 ? -9.525 7.136 17.908 1.00 89.12 98 PHE A CA 1
ATOM 794 C C . PHE A 1 98 ? -9.638 8.457 18.676 1.00 89.12 98 PHE A C 1
ATOM 796 O O . PHE A 1 98 ? -9.311 9.518 18.147 1.00 89.12 98 PHE A O 1
ATOM 803 N N . CYS A 1 99 ? -10.199 8.413 19.888 1.00 88.12 99 CYS A N 1
ATOM 804 C CA . CYS A 1 99 ? -10.625 9.617 20.616 1.00 88.12 99 CYS A CA 1
ATOM 805 C C . CYS A 1 99 ? -9.860 9.884 21.919 1.00 88.12 99 CYS A C 1
ATOM 807 O O . CYS A 1 99 ? -9.878 11.013 22.416 1.00 88.12 99 CYS A O 1
ATOM 809 N N . ASP A 1 100 ? -9.162 8.886 22.463 1.00 88.56 100 ASP A N 1
ATOM 810 C CA . ASP A 1 100 ? -8.276 9.057 23.610 1.00 88.56 100 ASP A CA 1
ATOM 811 C C . ASP A 1 100 ? -6.793 8.983 23.214 1.00 88.56 100 ASP A C 1
ATOM 813 O O . ASP A 1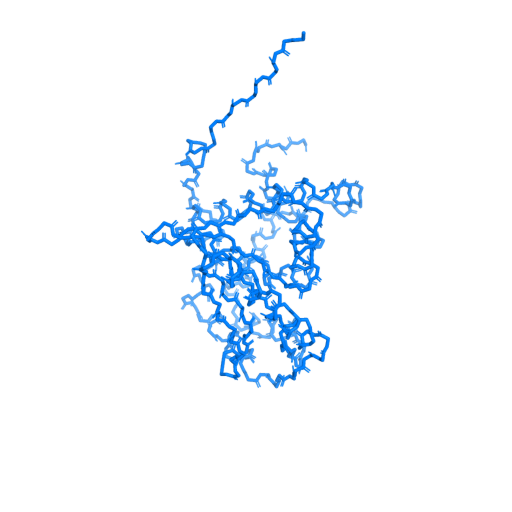 100 ? -6.429 8.748 22.062 1.00 88.56 100 ASP A O 1
ATOM 817 N N . ARG A 1 101 ? -5.909 9.256 24.179 1.00 91.06 101 ARG A N 1
ATOM 818 C CA . ARG A 1 101 ? -4.462 9.270 23.924 1.00 91.06 101 ARG A CA 1
ATOM 819 C C . ARG A 1 101 ? -3.919 7.902 23.532 1.00 91.06 101 ARG A C 1
ATOM 821 O O . ARG A 1 101 ? -2.958 7.860 22.772 1.00 91.06 101 ARG A O 1
ATOM 828 N N . ASP A 1 102 ? -4.481 6.825 24.061 1.00 88.25 102 ASP A N 1
ATOM 829 C CA . ASP A 1 102 ? -3.985 5.477 23.801 1.00 88.25 102 ASP A CA 1
ATOM 830 C C . ASP A 1 102 ? -4.392 5.036 22.392 1.00 88.25 102 ASP A C 1
ATOM 832 O O . ASP A 1 102 ? -3.572 4.482 21.660 1.00 88.25 102 ASP A O 1
ATOM 836 N N . ASP A 1 103 ? -5.612 5.369 21.975 1.00 88.25 103 ASP A N 1
ATOM 837 C CA . ASP A 1 103 ? -6.096 5.115 20.624 1.00 88.25 103 ASP A CA 1
ATOM 838 C C . ASP A 1 103 ? -5.364 5.988 19.587 1.00 88.25 103 ASP A C 1
ATOM 840 O O . ASP A 1 103 ? -4.919 5.486 18.555 1.00 88.25 103 ASP A O 1
ATOM 844 N N . LEU A 1 104 ? -5.143 7.277 19.865 1.00 92.88 104 LEU A N 1
ATOM 845 C CA . LEU A 1 104 ? -4.345 8.139 18.981 1.00 92.88 104 LEU A CA 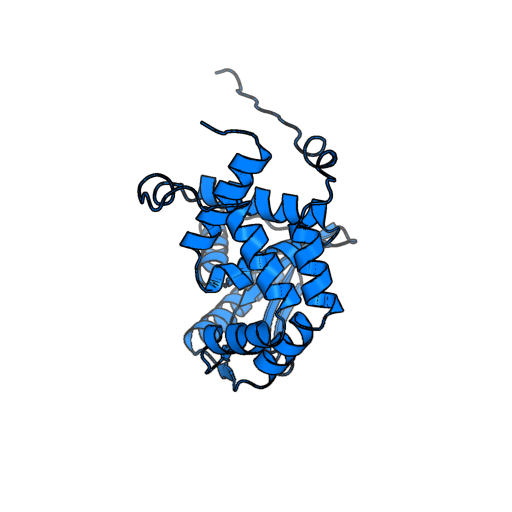1
ATOM 846 C C . LEU A 1 104 ? -2.883 7.675 18.881 1.00 92.88 104 LEU A C 1
ATOM 848 O O . LEU A 1 104 ? -2.293 7.724 17.801 1.00 92.88 104 LEU A O 1
ATOM 852 N N . ASN A 1 105 ? -2.301 7.185 19.980 1.00 93.56 105 ASN A N 1
ATOM 853 C CA . ASN A 1 105 ? -0.971 6.578 19.952 1.00 93.56 105 ASN A CA 1
ATOM 854 C C . ASN A 1 105 ? -0.952 5.303 19.108 1.00 93.56 105 ASN A C 1
ATOM 856 O O . ASN A 1 105 ? 0.006 5.097 18.374 1.00 93.56 105 ASN A O 1
ATOM 860 N N . LEU A 1 106 ? -2.002 4.480 19.156 1.00 91.81 106 LEU A N 1
ATOM 861 C CA . LEU A 1 106 ? -2.111 3.301 18.299 1.00 91.81 106 LEU A CA 1
ATOM 862 C C . LEU A 1 106 ? -2.155 3.677 16.811 1.00 91.81 106 LEU A C 1
ATOM 864 O O . LEU A 1 106 ? -1.480 3.046 16.001 1.00 91.81 106 LEU A O 1
ATOM 868 N N . LEU A 1 107 ? -2.903 4.721 16.443 1.00 93.50 107 LEU A N 1
ATOM 869 C CA . LEU A 1 107 ? -2.925 5.213 15.063 1.00 93.50 107 LEU A CA 1
ATOM 870 C C . LEU A 1 107 ? -1.534 5.689 14.612 1.00 93.50 107 LEU A C 1
ATOM 872 O O . LEU A 1 107 ? -1.117 5.417 13.487 1.00 93.50 107 LEU A O 1
ATOM 876 N N . LYS A 1 108 ? -0.789 6.341 15.510 1.00 94.81 108 LYS A N 1
ATOM 877 C CA . LYS A 1 108 ? 0.603 6.715 15.259 1.00 94.81 108 LYS A CA 1
ATOM 878 C C . LYS A 1 108 ? 1.512 5.493 15.119 1.00 94.81 108 LYS A C 1
ATOM 880 O O . LYS A 1 108 ? 2.305 5.436 14.192 1.00 94.81 108 LYS A O 1
ATOM 885 N N . GLU A 1 109 ? 1.386 4.499 15.996 1.00 95.19 109 GLU A N 1
ATOM 886 C CA . GLU A 1 109 ? 2.148 3.247 15.913 1.00 95.19 109 GLU A CA 1
ATOM 887 C C . GLU A 1 109 ? 1.895 2.524 14.591 1.00 95.19 109 GLU A C 1
ATOM 889 O O . GLU A 1 109 ? 2.831 1.978 14.009 1.00 95.19 109 GLU A O 1
ATOM 894 N N . PHE A 1 110 ? 0.648 2.532 14.112 1.00 93.94 110 PHE A N 1
ATOM 895 C CA . PHE A 1 110 ? 0.307 2.019 12.794 1.00 93.94 110 PHE A CA 1
ATOM 896 C C . PHE A 1 110 ? 1.118 2.761 11.726 1.00 93.94 110 PHE A C 1
ATOM 898 O O . PHE A 1 110 ? 1.814 2.109 10.947 1.00 93.94 110 PHE A O 1
ATOM 905 N N . ALA A 1 111 ? 1.069 4.095 11.700 1.00 91.00 111 ALA A N 1
ATOM 906 C CA . ALA A 1 111 ? 1.791 4.898 10.713 1.00 91.00 111 ALA A CA 1
ATOM 907 C C . ALA A 1 111 ? 3.319 4.709 10.787 1.00 91.00 111 ALA A C 1
ATOM 909 O O . ALA A 1 111 ? 3.955 4.512 9.760 1.00 91.00 111 ALA A O 1
ATOM 910 N N . ASP A 1 112 ? 3.895 4.685 11.991 1.00 94.00 112 ASP A N 1
ATOM 911 C CA . ASP A 1 112 ? 5.347 4.621 12.205 1.00 94.00 112 ASP A CA 1
ATOM 912 C C . ASP A 1 112 ? 5.954 3.246 11.865 1.00 94.00 112 ASP A C 1
ATOM 914 O O . ASP A 1 112 ? 7.144 3.142 11.568 1.00 94.00 112 ASP A O 1
ATOM 918 N N . ARG A 1 113 ? 5.171 2.165 11.987 1.00 94.69 113 ARG A N 1
ATOM 919 C CA . ARG A 1 113 ? 5.668 0.778 11.876 1.00 94.69 113 ARG A CA 1
ATOM 920 C C . ARG A 1 113 ? 5.202 0.053 10.622 1.00 94.69 113 ARG A C 1
ATOM 922 O O . ARG A 1 113 ? 5.641 -1.069 10.366 1.00 94.69 113 ARG A O 1
ATOM 929 N N . SER A 1 114 ? 4.285 0.648 9.876 1.00 92.44 114 SER A N 1
ATOM 930 C CA . SER A 1 114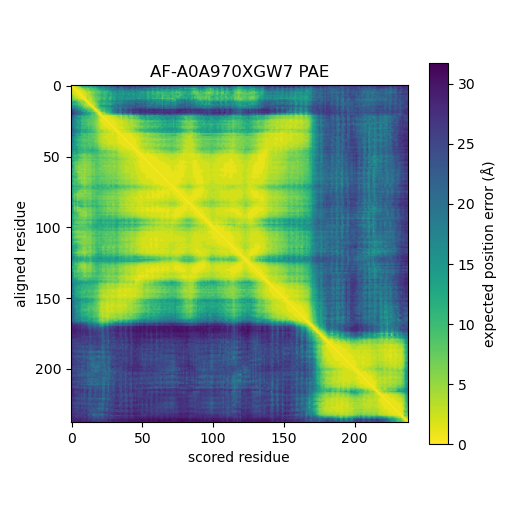 ? 3.849 0.129 8.587 1.00 92.44 114 SER A CA 1
ATOM 931 C C . SER A 1 114 ? 4.494 0.908 7.454 1.00 92.44 114 SER A C 1
ATOM 933 O O . SER A 1 114 ? 5.147 1.925 7.660 1.00 92.44 114 SER A O 1
ATOM 935 N N . HIS A 1 115 ? 4.324 0.400 6.242 1.00 89.31 115 HIS A N 1
ATOM 936 C CA . HIS A 1 115 ? 4.751 1.110 5.043 1.00 89.31 115 HIS A CA 1
ATOM 937 C C . HIS A 1 115 ? 3.574 1.673 4.252 1.00 89.31 115 HIS A C 1
ATOM 939 O O . HIS A 1 115 ? 3.756 2.550 3.414 1.00 89.31 115 HIS A O 1
ATOM 945 N N . SER A 1 116 ? 2.368 1.167 4.505 1.00 86.62 116 SER A N 1
ATOM 946 C CA . SER A 1 116 ? 1.129 1.732 3.994 1.00 86.62 116 SER A CA 1
ATOM 947 C C . SER A 1 116 ? -0.035 1.339 4.894 1.00 86.62 116 SER A C 1
ATOM 949 O O . SER A 1 116 ? -0.065 0.228 5.440 1.00 86.62 116 SER A O 1
ATOM 951 N N . ILE A 1 117 ? -0.997 2.254 5.021 1.00 91.56 117 ILE A N 1
ATOM 952 C CA . ILE A 1 117 ? -2.288 2.010 5.657 1.00 91.56 117 ILE A CA 1
ATOM 953 C C . ILE A 1 117 ? -3.380 2.576 4.770 1.00 91.56 117 ILE A C 1
ATOM 955 O O . ILE A 1 117 ? -3.292 3.704 4.293 1.00 91.56 117 ILE A O 1
ATOM 959 N N . THR A 1 118 ? -4.447 1.811 4.594 1.00 90.25 118 THR A N 1
ATOM 960 C CA . THR A 1 118 ? -5.608 2.227 3.818 1.00 90.25 118 THR A CA 1
ATOM 961 C C . THR A 1 118 ? -6.879 2.011 4.617 1.00 90.25 118 THR A C 1
ATOM 963 O O . THR A 1 118 ? -7.095 0.940 5.182 1.00 90.25 118 THR A O 1
ATOM 966 N N . PHE A 1 119 ? -7.730 3.032 4.638 1.00 92.56 119 PHE A N 1
ATOM 967 C CA . PHE A 1 119 ? -9.054 2.988 5.242 1.00 92.56 119 PHE A CA 1
ATOM 968 C C . PHE A 1 119 ? -10.092 2.985 4.128 1.00 92.56 119 PHE A C 1
ATOM 970 O O . PHE A 1 119 ? -10.130 3.902 3.312 1.00 92.56 119 PHE A O 1
ATOM 977 N N . GLN A 1 120 ? -10.937 1.963 4.099 1.00 91.75 120 GLN A N 1
ATOM 978 C CA . GLN A 1 120 ? -11.942 1.791 3.057 1.00 91.75 120 GLN A CA 1
ATOM 979 C C . GLN A 1 120 ? -13.223 1.237 3.664 1.00 91.75 120 GLN A C 1
ATOM 981 O O . GLN A 1 120 ? -13.174 0.389 4.546 1.00 91.75 120 GLN A O 1
ATOM 986 N N . THR A 1 121 ? -14.387 1.660 3.185 1.00 90.25 121 THR A N 1
ATOM 987 C CA . THR A 1 121 ? -15.631 0.947 3.488 1.00 90.25 121 THR A CA 1
ATOM 988 C C . THR A 1 121 ? -15.856 -0.176 2.487 1.00 90.25 121 THR A C 1
ATOM 990 O O . THR A 1 121 ? -15.823 0.062 1.282 1.00 90.25 121 THR A O 1
ATOM 993 N N . ASN A 1 122 ? -16.144 -1.375 2.976 1.00 84.25 122 ASN A N 1
ATOM 994 C CA . ASN A 1 122 ? -16.579 -2.489 2.141 1.00 84.25 122 ASN A CA 1
ATOM 995 C C . ASN A 1 122 ? -18.055 -2.335 1.733 1.00 84.25 122 ASN A C 1
ATOM 997 O O . ASN A 1 122 ? -18.803 -1.569 2.341 1.00 84.25 122 ASN A O 1
ATOM 1001 N N . ASP A 1 123 ? -18.497 -3.144 0.765 1.00 84.69 123 ASP A N 1
ATOM 1002 C CA . ASP A 1 123 ? -19.884 -3.173 0.265 1.00 84.69 123 ASP A CA 1
ATOM 1003 C C . ASP A 1 123 ? -20.945 -3.390 1.362 1.00 84.69 123 ASP A C 1
ATOM 1005 O O . ASP A 1 123 ? -22.104 -3.008 1.204 1.00 84.69 123 ASP A O 1
ATOM 1009 N N . ASP A 1 124 ? -20.569 -4.009 2.487 1.00 84.69 124 ASP A N 1
ATOM 1010 C CA . ASP A 1 124 ? -21.441 -4.246 3.643 1.00 84.69 124 ASP A CA 1
ATOM 1011 C C . ASP A 1 124 ? -21.453 -3.088 4.661 1.00 84.69 124 ASP A C 1
ATOM 1013 O O . ASP A 1 124 ? -22.051 -3.211 5.733 1.00 84.69 124 ASP A O 1
ATOM 1017 N N . GLY A 1 125 ? -20.805 -1.966 4.333 1.00 86.06 125 GLY A N 1
ATOM 1018 C CA . GLY A 1 125 ? -20.713 -0.764 5.160 1.00 86.06 125 GLY A CA 1
ATOM 1019 C C . GLY A 1 125 ? -19.700 -0.856 6.302 1.00 86.06 125 GLY A C 1
ATOM 1020 O O . GLY A 1 125 ? -19.614 0.070 7.106 1.00 86.06 125 GLY A O 1
ATOM 1021 N N . ARG A 1 126 ? -18.935 -1.951 6.406 1.00 91.31 126 ARG A N 1
ATOM 1022 C CA . ARG A 1 126 ? -17.873 -2.086 7.413 1.00 91.31 126 ARG A CA 1
ATOM 1023 C C . ARG A 1 126 ? -16.620 -1.335 6.993 1.00 91.31 126 ARG A C 1
ATOM 1025 O O . ARG A 1 126 ? -16.262 -1.328 5.820 1.00 91.31 126 ARG A O 1
ATOM 1032 N N . LEU A 1 127 ? -15.908 -0.789 7.972 1.00 94.94 127 LEU A N 1
ATOM 1033 C CA . LEU A 1 127 ? -14.591 -0.206 7.770 1.00 94.94 127 LEU A CA 1
ATOM 1034 C C . LEU A 1 127 ? -13.539 -1.316 7.686 1.00 94.94 127 LEU A C 1
ATOM 1036 O O . LEU A 1 127 ? -13.344 -2.084 8.630 1.00 94.94 127 LEU A O 1
ATOM 1040 N N . ARG A 1 128 ? -12.830 -1.368 6.568 1.00 95.38 128 ARG A N 1
ATOM 1041 C CA . ARG A 1 128 ? -11.590 -2.102 6.389 1.00 95.38 128 ARG A CA 1
ATOM 1042 C C . ARG A 1 128 ? -10.410 -1.170 6.658 1.00 95.38 128 ARG A C 1
ATOM 1044 O O . ARG A 1 128 ? -10.300 -0.125 6.024 1.00 95.38 128 ARG A O 1
ATOM 1051 N N . ILE A 1 129 ? -9.524 -1.572 7.563 1.00 95.44 129 ILE A N 1
ATOM 1052 C CA . ILE A 1 129 ? -8.191 -0.980 7.711 1.00 95.44 129 ILE A CA 1
ATOM 1053 C C . ILE A 1 129 ? -7.202 -2.009 7.171 1.00 95.44 129 ILE A C 1
ATOM 1055 O O . ILE A 1 129 ? -7.085 -3.106 7.718 1.00 95.44 129 ILE A O 1
ATOM 1059 N N . HIS A 1 130 ? -6.543 -1.681 6.069 1.00 96.00 130 HIS A N 1
ATOM 1060 C CA . HIS A 1 130 ? -5.517 -2.508 5.452 1.00 96.00 130 HIS A CA 1
ATOM 1061 C C . HIS A 1 130 ? -4.149 -1.948 5.812 1.00 96.00 130 HIS A C 1
ATOM 1063 O O . HIS A 1 130 ? -3.896 -0.778 5.562 1.00 96.00 130 HIS A O 1
ATOM 1069 N N . ILE A 1 131 ? -3.283 -2.767 6.393 1.00 96.44 131 ILE A N 1
ATOM 1070 C CA . ILE A 1 131 ? -1.917 -2.398 6.757 1.00 96.44 131 ILE A CA 1
ATOM 1071 C C . ILE A 1 131 ? -0.976 -3.258 5.929 1.00 96.44 131 ILE A C 1
ATOM 1073 O O . ILE A 1 131 ? -1.098 -4.484 5.933 1.00 96.44 131 ILE A O 1
ATOM 1077 N N . PHE A 1 132 ? -0.018 -2.630 5.264 1.00 93.12 132 PHE A N 1
ATOM 1078 C CA . PHE A 1 132 ? 0.981 -3.305 4.452 1.00 93.12 132 PHE A CA 1
ATOM 1079 C C . PHE A 1 132 ? 2.392 -3.031 4.993 1.00 93.12 132 PHE A C 1
ATOM 1081 O O . PHE A 1 132 ? 2.731 -1.911 5.392 1.00 93.12 132 PHE A O 1
ATOM 1088 N N . ILE A 1 133 ? 3.219 -4.079 5.035 1.00 91.94 133 ILE A N 1
ATOM 1089 C CA . ILE A 1 133 ? 4.566 -4.048 5.609 1.00 91.94 133 ILE A CA 1
ATOM 1090 C C . ILE A 1 133 ? 5.524 -4.765 4.664 1.00 91.94 133 ILE A C 1
ATOM 1092 O O . ILE A 1 133 ? 5.286 -5.906 4.263 1.00 91.94 133 ILE A O 1
ATOM 1096 N N . PHE A 1 134 ? 6.655 -4.132 4.358 1.00 88.69 134 PHE A N 1
ATOM 1097 C CA . PHE A 1 134 ? 7.714 -4.743 3.563 1.00 88.69 134 PHE A CA 1
ATOM 1098 C C . PHE A 1 134 ? 8.560 -5.712 4.387 1.00 88.69 134 PHE A C 1
ATOM 1100 O O . PHE A 1 134 ? 9.740 -5.518 4.636 1.00 88.69 134 PHE A O 1
ATOM 1107 N N . TYR A 1 135 ? 7.926 -6.813 4.773 1.00 91.44 135 TYR A N 1
ATOM 1108 C CA . TYR A 1 135 ? 8.526 -7.921 5.514 1.00 91.44 135 TYR A CA 1
ATOM 1109 C C . TYR A 1 135 ? 9.723 -8.562 4.788 1.00 91.44 135 TYR A C 1
ATOM 1111 O O . TYR A 1 135 ? 10.531 -9.265 5.401 1.00 91.44 135 TYR A O 1
ATOM 1119 N N . PHE A 1 136 ? 9.828 -8.329 3.479 1.00 91.31 136 PHE A N 1
ATOM 1120 C CA . PHE A 1 136 ? 10.856 -8.864 2.605 1.00 91.31 136 PHE A CA 1
ATOM 1121 C C . PHE A 1 136 ? 11.673 -7.752 1.946 1.00 91.31 136 PHE A C 1
ATOM 1123 O O . PHE A 1 136 ? 11.126 -6.736 1.513 1.00 91.31 136 PHE A O 1
ATOM 1130 N N . GLU A 1 137 ? 12.968 -8.009 1.798 1.00 90.31 137 GLU A N 1
ATOM 1131 C CA . GLU A 1 137 ? 13.906 -7.199 1.023 1.00 90.31 137 GLU A CA 1
ATOM 1132 C C . GLU A 1 137 ? 14.511 -8.045 -0.100 1.00 90.31 137 GLU A C 1
ATOM 1134 O O . GLU A 1 137 ? 14.912 -9.197 0.103 1.00 90.31 137 GLU A O 1
ATOM 1139 N N . GLU A 1 138 ? 14.558 -7.479 -1.303 1.00 86.88 138 GLU A N 1
ATOM 1140 C CA . GLU A 1 138 ? 15.201 -8.076 -2.466 1.00 86.88 138 GLU A CA 1
ATOM 1141 C C . GLU A 1 138 ? 16.702 -7.773 -2.486 1.00 86.88 138 GLU A C 1
ATOM 1143 O O . GLU A 1 138 ? 17.121 -6.621 -2.417 1.00 86.88 138 GLU A O 1
ATOM 1148 N N . ILE A 1 139 ? 17.525 -8.807 -2.666 1.00 89.00 139 ILE A N 1
ATOM 1149 C CA . ILE A 1 139 ? 18.985 -8.661 -2.730 1.00 89.00 139 ILE A CA 1
ATOM 1150 C C . ILE A 1 139 ? 19.419 -8.419 -4.183 1.00 89.00 139 ILE A C 1
ATOM 1152 O O . ILE A 1 139 ? 19.970 -9.312 -4.832 1.00 89.00 139 ILE A O 1
ATOM 1156 N N . ALA A 1 140 ? 19.138 -7.228 -4.717 1.00 83.06 140 ALA A N 1
ATOM 1157 C CA . ALA A 1 140 ? 19.615 -6.798 -6.034 1.00 83.06 140 ALA A CA 1
ATOM 1158 C C . ALA A 1 140 ? 19.595 -5.273 -6.213 1.00 83.06 140 ALA A C 1
ATOM 1160 O O . ALA A 1 140 ? 18.886 -4.557 -5.509 1.00 83.06 140 ALA A O 1
ATOM 1161 N N . ASP A 1 141 ? 20.331 -4.796 -7.219 1.00 79.75 141 ASP A N 1
ATOM 1162 C CA . ASP A 1 141 ? 20.216 -3.429 -7.726 1.00 79.75 141 ASP A CA 1
ATOM 1163 C C . ASP A 1 141 ? 19.003 -3.329 -8.664 1.00 79.75 141 ASP A C 1
ATOM 1165 O O . ASP A 1 141 ? 19.046 -3.749 -9.823 1.00 79.75 141 ASP A O 1
ATOM 1169 N N . LYS A 1 142 ? 17.894 -2.804 -8.138 1.00 75.25 142 LYS A N 1
ATOM 1170 C CA . LYS A 1 142 ? 16.639 -2.647 -8.887 1.00 75.25 142 LYS A CA 1
ATOM 1171 C C . LYS A 1 142 ? 16.774 -1.643 -10.033 1.00 75.25 142 LYS A C 1
ATOM 1173 O O . LYS A 1 142 ? 16.125 -1.822 -11.061 1.00 75.25 142 LYS A O 1
ATOM 1178 N N . GLY A 1 143 ? 17.629 -0.630 -9.866 1.00 70.06 143 GLY A N 1
ATOM 1179 C CA . GLY A 1 143 ? 17.883 0.389 -10.879 1.00 70.06 143 GLY A CA 1
ATOM 1180 C C . GLY A 1 143 ? 18.538 -0.221 -12.110 1.00 70.06 143 GLY A C 1
ATOM 1181 O O . GLY A 1 143 ? 18.026 -0.067 -13.214 1.00 70.06 143 GLY A O 1
ATOM 1182 N N . GLU A 1 144 ? 19.599 -1.013 -11.932 1.00 77.69 144 GLU A N 1
ATOM 1183 C CA . GLU A 1 144 ? 20.230 -1.691 -13.074 1.00 77.69 144 GLU A CA 1
ATOM 1184 C C . GLU A 1 144 ? 19.290 -2.719 -13.728 1.00 77.69 144 GLU A C 1
ATOM 1186 O O . GLU A 1 144 ? 19.305 -2.865 -14.949 1.00 77.69 144 GLU A O 1
ATOM 1191 N N . ILE A 1 145 ? 18.428 -3.404 -12.961 1.00 72.81 145 ILE A N 1
ATOM 1192 C CA . ILE A 1 145 ? 17.416 -4.313 -13.531 1.00 72.81 145 ILE A CA 1
ATOM 1193 C C . ILE A 1 145 ? 16.434 -3.539 -14.413 1.00 72.81 145 ILE A C 1
ATOM 1195 O O . ILE A 1 145 ? 16.246 -3.911 -15.574 1.00 72.81 145 ILE A O 1
ATOM 1199 N N . PHE A 1 146 ? 15.852 -2.457 -13.894 1.00 74.06 146 PHE A N 1
ATOM 1200 C CA . PHE A 1 146 ? 14.940 -1.592 -14.637 1.00 74.06 146 PHE A CA 1
ATOM 1201 C C . PHE A 1 146 ? 15.593 -1.067 -15.923 1.00 74.06 146 PHE A C 1
ATOM 1203 O O . PHE A 1 146 ? 15.062 -1.271 -17.016 1.00 74.06 146 PHE A O 1
ATOM 1210 N N . GLU A 1 147 ? 16.793 -0.491 -15.811 1.00 75.69 147 GLU A N 1
ATOM 1211 C CA . GLU A 1 147 ? 17.556 0.046 -16.940 1.00 75.69 147 GLU A CA 1
ATOM 1212 C C . GLU A 1 147 ? 17.906 -1.033 -17.971 1.00 75.69 147 GLU A C 1
ATOM 1214 O O . GLU A 1 147 ? 17.814 -0.809 -19.178 1.00 75.69 147 GLU A O 1
ATOM 1219 N N . SER A 1 148 ? 18.269 -2.241 -17.534 1.00 81.75 148 SER A N 1
ATOM 1220 C CA . SER A 1 148 ? 18.595 -3.342 -18.447 1.00 81.75 148 SER A CA 1
ATOM 1221 C C . SER A 1 148 ? 17.398 -3.776 -19.303 1.00 81.75 148 SER A C 1
ATOM 1223 O O . SER A 1 148 ? 17.553 -4.048 -20.499 1.00 81.75 148 SER A O 1
ATOM 1225 N N . ILE A 1 149 ? 16.198 -3.793 -18.717 1.00 75.62 149 ILE A N 1
ATOM 1226 C CA . ILE A 1 149 ? 14.954 -4.129 -19.414 1.00 75.62 149 ILE A CA 1
ATOM 1227 C C . ILE A 1 149 ? 14.550 -2.961 -20.317 1.00 75.62 149 ILE A C 1
ATOM 1229 O O . ILE A 1 149 ? 14.171 -3.181 -21.470 1.00 75.62 149 ILE A O 1
ATOM 1233 N N . LEU A 1 150 ? 14.721 -1.722 -19.845 1.00 76.94 150 LEU A N 1
ATOM 1234 C CA . LEU A 1 150 ? 14.408 -0.517 -20.608 1.00 76.94 150 LEU A CA 1
ATOM 1235 C C . LEU A 1 150 ? 15.288 -0.380 -21.857 1.00 76.94 150 LEU A C 1
ATOM 1237 O O . LEU A 1 150 ? 14.771 -0.077 -22.927 1.00 76.94 150 LEU A O 1
ATOM 1241 N N . ARG A 1 151 ? 16.585 -0.719 -21.781 1.00 83.81 151 ARG A N 1
ATOM 1242 C CA . ARG A 1 151 ? 17.498 -0.765 -22.947 1.00 83.81 151 ARG A CA 1
ATOM 1243 C C . ARG A 1 151 ? 17.001 -1.685 -24.070 1.00 83.81 151 ARG A C 1
ATOM 1245 O O . ARG A 1 151 ? 17.392 -1.510 -25.222 1.00 83.81 151 ARG A O 1
ATOM 1252 N N . SER A 1 152 ? 16.154 -2.664 -23.750 1.00 85.31 152 SER A N 1
ATOM 1253 C CA . SER A 1 152 ? 15.551 -3.578 -24.730 1.00 85.31 152 SER A CA 1
ATOM 1254 C C . SER A 1 152 ? 14.251 -3.034 -25.349 1.00 85.31 152 SER A C 1
ATOM 1256 O O . SER A 1 152 ? 13.676 -3.687 -26.220 1.00 85.31 152 SER A O 1
ATOM 1258 N N . ARG A 1 153 ? 13.791 -1.848 -24.924 1.00 79.94 153 ARG A N 1
ATOM 1259 C CA . ARG A 1 153 ? 12.546 -1.179 -25.335 1.00 79.94 153 ARG A CA 1
ATOM 1260 C C . ARG A 1 153 ? 12.814 0.253 -25.829 1.00 79.94 153 ARG A C 1
ATOM 1262 O O . ARG A 1 153 ? 12.418 1.213 -25.171 1.00 79.94 153 ARG A O 1
ATOM 1269 N N . PRO A 1 154 ? 13.463 0.422 -26.998 1.00 84.75 154 PRO A N 1
ATOM 1270 C CA . PRO A 1 154 ? 13.791 1.746 -27.537 1.00 84.75 154 PRO A CA 1
ATOM 1271 C C . PRO A 1 154 ? 12.552 2.603 -27.842 1.00 84.75 154 PRO A C 1
ATOM 1273 O O . PRO A 1 154 ? 12.634 3.826 -27.832 1.00 84.75 154 PRO A O 1
ATOM 1276 N N . ASP A 1 155 ? 11.408 1.965 -28.098 1.00 82.56 155 ASP A N 1
ATOM 1277 C CA . ASP A 1 155 ? 10.099 2.604 -28.239 1.00 82.56 155 ASP A CA 1
ATOM 1278 C C . ASP A 1 155 ? 9.639 3.274 -26.936 1.00 82.56 155 ASP A C 1
ATOM 1280 O O . ASP A 1 155 ? 9.191 4.417 -26.955 1.00 82.56 155 ASP A O 1
ATOM 1284 N N . LEU A 1 156 ? 9.810 2.588 -25.801 1.00 70.25 156 LEU A N 1
ATOM 1285 C CA . LEU A 1 156 ? 9.478 3.120 -24.481 1.00 70.25 156 LEU A CA 1
ATOM 1286 C C . LEU A 1 156 ? 10.512 4.154 -24.016 1.00 70.25 156 LEU A C 1
ATOM 1288 O O . LEU A 1 156 ? 10.134 5.182 -23.463 1.00 70.25 156 LEU A O 1
ATOM 1292 N N . THR A 1 157 ? 11.803 3.924 -24.278 1.00 75.69 157 THR A N 1
ATOM 1293 C CA . THR A 1 157 ? 12.874 4.883 -23.960 1.00 75.69 157 THR A CA 1
ATOM 1294 C C . THR A 1 157 ? 12.638 6.230 -24.639 1.00 75.69 157 THR A C 1
ATOM 1296 O O . THR A 1 157 ? 12.662 7.253 -23.965 1.00 75.69 157 THR A O 1
ATOM 1299 N N . ALA A 1 158 ? 12.343 6.234 -25.944 1.00 79.19 158 ALA A N 1
ATOM 1300 C CA . ALA A 1 158 ? 12.105 7.467 -26.690 1.00 79.19 158 ALA A CA 1
ATOM 1301 C C . ALA A 1 158 ? 10.886 8.243 -26.166 1.00 79.19 158 ALA A C 1
ATOM 1303 O O . ALA A 1 158 ? 10.930 9.466 -26.081 1.00 79.19 158 ALA A O 1
ATOM 1304 N N . LEU A 1 159 ? 9.815 7.544 -25.775 1.00 67.31 159 LEU A N 1
ATOM 1305 C CA . LEU A 1 159 ? 8.636 8.178 -25.180 1.00 67.31 159 LEU A CA 1
ATOM 1306 C C . LEU A 1 159 ? 8.915 8.755 -23.791 1.00 67.31 159 LEU A C 1
ATOM 1308 O O . LEU A 1 159 ? 8.427 9.836 -23.482 1.00 67.31 159 LEU A O 1
ATOM 1312 N N . LEU A 1 160 ? 9.709 8.072 -22.962 1.00 62.06 160 LEU A N 1
ATOM 1313 C CA . LEU A 1 160 ? 10.121 8.591 -21.654 1.00 62.06 160 LEU A CA 1
ATOM 1314 C C . LEU A 1 160 ? 11.041 9.814 -21.791 1.00 62.06 160 LEU A C 1
ATOM 1316 O O . LEU A 1 160 ? 10.917 10.761 -21.016 1.00 62.06 160 LEU A O 1
ATOM 1320 N N . GLU A 1 161 ? 11.937 9.817 -22.779 1.00 68.25 161 GLU A N 1
ATOM 1321 C CA . GLU A 1 161 ? 12.784 10.970 -23.105 1.00 68.25 161 GLU A CA 1
ATOM 1322 C C . GLU A 1 161 ? 11.951 12.146 -23.622 1.00 68.25 161 GLU A C 1
ATOM 1324 O O . GLU A 1 161 ? 12.074 13.246 -23.089 1.00 68.25 161 GLU A O 1
ATOM 1329 N N . GLN A 1 162 ? 11.043 11.908 -24.574 1.00 65.44 162 GLN A N 1
ATOM 1330 C CA . GLN A 1 162 ? 10.110 12.920 -25.074 1.00 65.44 162 GLN A CA 1
ATOM 1331 C C . GLN A 1 162 ? 9.247 13.484 -23.940 1.00 65.44 162 GLN A C 1
ATOM 1333 O O . GLN A 1 162 ? 9.131 14.697 -23.799 1.00 65.44 162 GLN A O 1
ATOM 1338 N N . TYR A 1 163 ? 8.698 12.624 -23.081 1.00 57.78 163 TYR A N 1
ATOM 1339 C CA . TYR A 1 163 ? 7.919 13.054 -21.924 1.00 57.78 163 TYR A CA 1
ATOM 1340 C C . TYR A 1 163 ? 8.744 13.916 -20.972 1.00 57.78 163 TYR A C 1
ATOM 1342 O O . TYR A 1 163 ? 8.238 14.911 -20.465 1.00 57.78 163 TYR A O 1
ATOM 1350 N N . LYS A 1 164 ? 10.020 13.581 -20.751 1.00 56.50 164 LYS A N 1
ATOM 1351 C CA . LYS A 1 164 ? 10.946 14.374 -19.931 1.00 56.50 164 LYS A CA 1
ATOM 1352 C C . LYS A 1 164 ? 11.303 15.720 -20.575 1.00 56.50 164 LYS A C 1
ATOM 1354 O O . LYS A 1 164 ? 11.504 16.691 -19.852 1.00 56.50 164 LYS A O 1
ATOM 1359 N N . GLU A 1 165 ? 11.390 15.787 -21.902 1.00 58.69 165 GLU A N 1
ATOM 1360 C CA . GLU A 1 165 ? 11.614 17.030 -22.655 1.00 58.69 165 GLU A CA 1
ATOM 1361 C C . GLU A 1 165 ? 10.377 17.937 -22.676 1.00 58.69 165 GLU A C 1
ATOM 1363 O O . GLU A 1 165 ? 10.513 19.154 -22.561 1.00 58.69 165 GLU A O 1
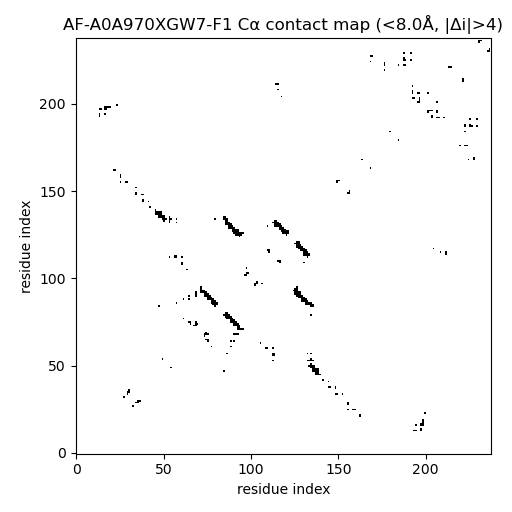ATOM 1368 N N . GLU A 1 166 ? 9.182 17.356 -22.802 1.00 51.22 166 GLU A N 1
ATOM 1369 C CA . GLU A 1 166 ? 7.889 18.056 -22.773 1.00 51.22 166 GLU A CA 1
ATOM 1370 C C . GLU A 1 166 ? 7.484 18.455 -21.349 1.00 51.22 166 GLU A C 1
ATOM 1372 O O . GLU A 1 166 ? 6.799 19.456 -21.144 1.00 51.22 166 GLU A O 1
ATOM 1377 N N . ASN A 1 167 ? 7.968 17.711 -20.352 1.00 47.19 167 ASN A N 1
ATOM 1378 C CA . ASN A 1 167 ? 7.783 17.973 -18.932 1.00 47.19 167 ASN A CA 1
ATOM 1379 C C . ASN A 1 167 ? 9.134 18.178 -18.237 1.00 47.19 167 ASN A C 1
ATOM 1381 O O . ASN A 1 167 ? 9.462 17.418 -17.319 1.00 47.19 167 ASN A O 1
ATOM 1385 N N . PRO A 1 168 ? 9.911 19.211 -18.615 1.00 41.56 168 PRO A N 1
ATOM 1386 C CA . PRO A 1 168 ? 11.176 19.483 -17.959 1.00 41.56 168 PRO A CA 1
ATOM 1387 C C . PRO A 1 168 ? 10.912 19.742 -16.474 1.00 41.56 168 PRO A C 1
ATOM 1389 O O . PRO A 1 168 ? 9.926 20.393 -16.110 1.00 41.56 168 PRO A O 1
ATOM 1392 N N . ILE A 1 169 ? 11.774 19.182 -15.627 1.00 39.84 169 ILE A N 1
ATOM 1393 C CA . ILE A 1 169 ? 11.790 19.478 -14.194 1.00 39.84 169 ILE A CA 1
ATOM 1394 C C . ILE A 1 169 ? 12.275 20.930 -14.076 1.00 39.84 169 ILE A C 1
ATOM 1396 O O . ILE A 1 169 ? 13.414 21.204 -14.479 1.00 39.84 169 ILE A O 1
ATOM 1400 N N . PRO A 1 170 ? 11.450 21.879 -13.606 1.00 34.75 170 PRO A N 1
ATOM 1401 C CA . PRO A 1 170 ? 11.879 23.257 -13.445 1.00 34.75 170 PRO A CA 1
ATOM 1402 C C . PRO A 1 170 ? 12.853 23.308 -12.261 1.00 34.75 170 PRO A C 1
ATOM 1404 O O . PRO A 1 170 ? 12.451 23.134 -11.125 1.00 34.75 170 PRO A O 1
ATOM 1407 N N . PHE A 1 171 ? 14.140 23.529 -12.540 1.00 33.94 171 PHE A N 1
ATOM 1408 C CA . PHE A 1 171 ? 15.186 23.927 -11.583 1.00 33.94 171 PHE A CA 1
ATOM 1409 C C . PHE A 1 171 ? 15.456 23.036 -10.341 1.00 33.94 171 PHE A C 1
ATOM 1411 O O . PHE A 1 171 ? 14.628 22.822 -9.463 1.00 33.94 171 PHE A O 1
ATOM 1418 N N . GLU A 1 172 ? 16.726 22.645 -10.177 1.00 40.22 172 GLU A N 1
ATOM 1419 C CA . GLU A 1 172 ? 17.337 22.174 -8.917 1.00 40.22 172 GLU A CA 1
ATOM 1420 C C . GLU A 1 172 ? 17.496 23.317 -7.879 1.00 40.22 172 GLU A C 1
ATOM 1422 O O . GLU A 1 172 ? 18.593 23.553 -7.377 1.00 40.22 172 GLU A O 1
ATOM 1427 N N . SER A 1 173 ? 16.449 24.088 -7.556 1.00 40.03 173 SER A N 1
ATOM 1428 C CA . SER A 1 173 ? 16.483 24.941 -6.354 1.00 40.03 173 SER A CA 1
ATOM 1429 C C . SER A 1 173 ? 15.880 24.193 -5.170 1.00 40.03 173 SER A C 1
ATOM 1431 O O . SER A 1 173 ? 14.770 23.671 -5.261 1.00 40.03 173 SER A O 1
ATOM 1433 N N . ASP A 1 174 ? 16.642 24.111 -4.085 1.00 47.53 174 ASP A N 1
ATOM 1434 C CA . ASP A 1 174 ? 16.364 23.340 -2.867 1.00 47.53 174 ASP A CA 1
ATOM 1435 C C . ASP A 1 174 ? 15.327 23.984 -1.921 1.00 47.53 174 ASP A C 1
ATOM 1437 O O . ASP A 1 174 ? 15.036 23.418 -0.876 1.00 47.53 174 ASP A O 1
ATOM 1441 N N . ASP A 1 175 ? 14.733 25.137 -2.249 1.00 52.25 175 ASP A N 1
ATOM 1442 C CA . ASP A 1 175 ? 14.082 25.959 -1.213 1.00 52.25 175 ASP A CA 1
ATOM 1443 C C . ASP A 1 175 ? 12.546 25.827 -1.098 1.00 52.25 175 ASP A C 1
ATOM 1445 O O . ASP A 1 175 ? 12.007 26.144 -0.044 1.00 52.25 175 ASP A O 1
ATOM 1449 N N . GLU A 1 176 ? 11.807 25.362 -2.109 1.00 53.44 176 GLU A N 1
ATOM 1450 C CA . GLU A 1 176 ? 10.331 25.221 -2.010 1.00 53.44 176 GLU A CA 1
ATOM 1451 C C . GLU A 1 176 ? 9.912 23.787 -1.651 1.00 53.44 176 GLU A C 1
ATOM 1453 O O . GLU A 1 176 ? 9.060 23.553 -0.798 1.00 53.44 176 GLU A O 1
ATOM 1458 N N . TYR A 1 177 ? 10.613 22.811 -2.226 1.00 52.62 177 TYR A N 1
ATOM 1459 C CA . TYR A 1 177 ? 10.318 21.385 -2.097 1.00 52.62 177 TYR A CA 1
ATOM 1460 C C . TYR A 1 177 ? 10.673 20.783 -0.728 1.00 52.62 177 TYR A C 1
ATOM 1462 O O . TYR A 1 177 ? 10.067 19.793 -0.327 1.00 52.62 177 TYR A O 1
ATOM 1470 N N . ASP A 1 178 ? 11.636 21.375 -0.010 1.00 53.25 178 ASP A N 1
ATOM 1471 C CA . ASP A 1 178 ? 12.045 20.952 1.340 1.00 53.25 178 ASP A CA 1
ATOM 1472 C C . ASP A 1 178 ? 11.218 21.627 2.459 1.00 53.25 178 ASP A C 1
ATOM 1474 O O . ASP A 1 178 ? 11.420 21.312 3.633 1.00 53.25 178 ASP A O 1
ATOM 1478 N N . ASN A 1 179 ? 10.284 22.529 2.114 1.00 55.41 179 ASN A N 1
ATOM 1479 C CA . ASN A 1 179 ? 9.515 23.341 3.068 1.00 55.41 179 ASN A CA 1
ATOM 1480 C C . ASN A 1 179 ? 8.015 23.007 3.152 1.00 55.41 179 ASN A C 1
ATOM 1482 O O . ASN A 1 179 ? 7.331 23.633 3.961 1.00 55.41 179 ASN A O 1
ATOM 1486 N N . LEU A 1 180 ? 7.512 22.037 2.376 1.00 57.72 180 LEU A N 1
ATOM 1487 C CA . LEU A 1 180 ? 6.137 21.553 2.539 1.00 57.72 180 LEU A CA 1
ATOM 1488 C C . LEU A 1 180 ? 5.979 20.921 3.919 1.00 57.72 180 LEU A C 1
ATOM 1490 O O . LEU A 1 180 ? 6.717 19.987 4.260 1.00 57.72 180 LEU A O 1
ATOM 1494 N N . ASP A 1 181 ? 5.011 21.390 4.698 1.00 64.31 181 ASP A N 1
ATOM 1495 C CA . ASP A 1 181 ? 4.693 20.736 5.960 1.00 64.31 181 ASP A CA 1
ATOM 1496 C C . ASP A 1 181 ? 3.996 19.378 5.736 1.00 64.31 181 ASP A C 1
ATOM 1498 O O . ASP A 1 181 ? 3.559 19.039 4.631 1.00 64.31 181 ASP A O 1
ATOM 1502 N N . ASP A 1 182 ? 3.922 18.556 6.787 1.00 53.22 182 ASP A N 1
ATOM 1503 C CA . ASP A 1 182 ? 3.345 17.208 6.700 1.00 53.22 182 ASP A CA 1
ATOM 1504 C C . ASP A 1 182 ? 1.888 17.223 6.185 1.00 53.22 182 ASP A C 1
ATOM 1506 O O . ASP A 1 182 ? 1.446 16.261 5.557 1.00 53.22 182 ASP A O 1
ATOM 1510 N N . SER A 1 183 ? 1.136 18.307 6.417 1.00 54.88 183 SER A N 1
ATOM 1511 C CA . SER A 1 183 ? -0.237 18.472 5.928 1.00 54.88 183 SER A CA 1
ATOM 1512 C C . SER A 1 183 ? -0.255 18.742 4.427 1.00 54.88 183 SER A C 1
ATOM 1514 O O . SER A 1 183 ? -1.015 18.109 3.696 1.00 54.88 183 SER A O 1
ATOM 1516 N N . GLU A 1 184 ? 0.611 19.632 3.949 1.00 60.31 184 GLU A N 1
ATOM 1517 C CA . GLU A 1 184 ? 0.719 19.982 2.531 1.00 60.31 184 GLU A CA 1
ATOM 1518 C C . GLU A 1 184 ? 1.213 18.795 1.686 1.00 60.31 184 GLU A C 1
ATOM 1520 O O . GLU A 1 184 ? 0.733 18.570 0.573 1.00 60.31 184 GLU A O 1
ATOM 1525 N N . GLN A 1 185 ? 2.109 17.968 2.235 1.00 61.88 185 GLN A N 1
ATOM 1526 C CA . GLN A 1 185 ? 2.558 16.732 1.583 1.00 61.88 185 GLN A CA 1
ATOM 1527 C C . GLN A 1 185 ? 1.432 15.696 1.472 1.00 61.88 185 GLN A C 1
ATOM 1529 O O . GLN A 1 185 ? 1.265 15.067 0.425 1.00 61.88 185 GLN A O 1
ATOM 1534 N N . VAL A 1 186 ? 0.633 15.525 2.529 1.00 58.44 186 VAL A N 1
ATOM 1535 C CA . VAL A 1 186 ? -0.514 14.605 2.519 1.00 58.44 186 VAL A CA 1
ATOM 1536 C C . VAL A 1 186 ? -1.593 15.082 1.548 1.00 58.44 186 VAL A C 1
ATOM 1538 O O . VAL A 1 186 ? -2.151 14.266 0.812 1.00 58.44 186 VAL A O 1
ATOM 1541 N N . GLU A 1 187 ? -1.866 16.385 1.487 1.00 63.62 187 GLU A N 1
ATOM 1542 C CA . GLU A 1 187 ? -2.804 16.964 0.520 1.00 63.62 187 GLU A CA 1
ATOM 1543 C C . GLU A 1 187 ? -2.338 16.757 -0.922 1.00 63.62 187 GLU A C 1
ATOM 1545 O O . GLU A 1 187 ? -3.136 16.398 -1.789 1.00 63.62 187 GLU A O 1
ATOM 1550 N N . LEU A 1 188 ? -1.042 16.917 -1.174 1.00 69.12 188 LEU A N 1
ATOM 15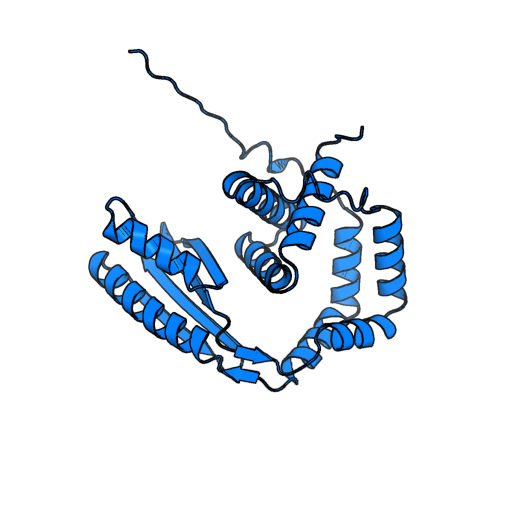51 C CA . LEU A 1 188 ? -0.449 16.709 -2.486 1.00 69.12 188 LEU A CA 1
ATOM 1552 C C . LEU A 1 188 ? -0.512 15.239 -2.932 1.00 69.12 188 LEU A C 1
ATOM 1554 O O . LEU A 1 188 ? -0.872 14.946 -4.073 1.00 69.12 188 LEU A O 1
ATOM 1558 N N . LEU A 1 189 ? -0.210 14.304 -2.031 1.00 67.94 189 LEU A N 1
ATOM 1559 C CA . LEU A 1 189 ? -0.309 12.870 -2.309 1.00 67.94 189 LEU A CA 1
ATOM 1560 C C . LEU A 1 189 ? -1.748 12.423 -2.518 1.00 67.94 189 LEU A C 1
ATOM 1562 O O . LEU A 1 189 ? -2.029 11.635 -3.420 1.00 67.94 189 LEU A O 1
ATOM 1566 N N . THR A 1 190 ? -2.661 12.951 -1.707 1.00 65.38 190 THR A N 1
ATOM 1567 C CA . THR A 1 190 ? -4.092 12.689 -1.849 1.00 65.38 190 THR A CA 1
ATOM 1568 C C . THR A 1 190 ? -4.568 13.184 -3.205 1.00 65.38 190 THR A C 1
ATOM 1570 O O . THR A 1 190 ? -5.130 12.408 -3.972 1.00 65.38 190 THR A O 1
ATOM 1573 N N . TRP A 1 191 ? -4.242 14.428 -3.559 1.00 81.50 191 TRP A N 1
ATOM 1574 C CA . TRP A 1 191 ? -4.540 14.986 -4.873 1.00 81.50 191 TRP A CA 1
ATOM 1575 C C . TRP A 1 191 ? -4.011 14.096 -6.007 1.00 81.50 191 TRP A C 1
ATOM 1577 O O . TRP A 1 191 ? -4.741 13.818 -6.957 1.00 81.50 191 TRP A O 1
ATOM 1587 N N . PHE A 1 192 ? -2.784 13.588 -5.898 1.00 76.31 192 PHE A N 1
ATOM 1588 C CA . PHE A 1 192 ? -2.172 12.756 -6.933 1.00 76.31 192 PHE A CA 1
ATOM 1589 C C . PHE A 1 192 ? -2.845 11.400 -7.099 1.00 76.31 192 PHE A C 1
ATOM 1591 O O . PHE A 1 192 ? -3.175 11.007 -8.216 1.00 76.31 192 PHE A O 1
ATOM 1598 N N . VAL A 1 193 ? -3.083 10.701 -5.988 1.00 69.06 193 VAL A N 1
ATOM 1599 C CA . VAL A 1 193 ? -3.779 9.410 -5.983 1.00 69.06 193 VAL A CA 1
ATOM 1600 C C . VAL A 1 193 ? -5.172 9.561 -6.576 1.00 69.06 193 VAL A C 1
ATOM 1602 O O . VAL A 1 193 ? -5.619 8.716 -7.348 1.00 69.06 193 VAL A O 1
ATOM 1605 N N . GLU A 1 194 ? -5.866 10.643 -6.239 1.00 59.69 194 GLU A N 1
ATOM 1606 C CA . GLU A 1 194 ? -7.203 10.884 -6.755 1.00 59.69 194 GLU A CA 1
ATOM 1607 C C . GLU A 1 194 ? -7.203 11.270 -8.235 1.00 59.69 194 GLU A C 1
ATOM 1609 O O . GLU A 1 194 ? -8.030 10.758 -8.987 1.00 59.69 194 GLU A O 1
ATOM 1614 N N . THR A 1 195 ? -6.251 12.102 -8.661 1.00 63.06 195 THR A N 1
ATOM 1615 C CA . THR A 1 195 ? -6.070 12.496 -10.066 1.00 63.06 195 THR A CA 1
ATOM 1616 C C . THR A 1 195 ? -5.739 11.283 -10.935 1.00 63.06 195 THR A C 1
ATOM 1618 O O . THR A 1 195 ? -6.333 11.088 -11.993 1.00 63.06 195 THR A O 1
ATOM 1621 N N . TRP A 1 196 ? -4.848 10.411 -10.465 1.00 69.06 196 TRP A N 1
ATOM 1622 C CA . TRP A 1 196 ? -4.476 9.182 -11.162 1.00 69.06 196 TRP A CA 1
ATOM 1623 C C . TRP A 1 196 ? -5.639 8.183 -11.194 1.00 69.06 196 TRP A C 1
ATOM 1625 O O . TRP A 1 196 ? -5.967 7.660 -12.261 1.00 69.06 196 TRP A O 1
ATOM 1635 N N . ALA A 1 197 ? -6.317 7.938 -10.070 1.00 61.06 197 ALA A N 1
ATOM 1636 C CA . ALA A 1 197 ? -7.475 7.042 -10.036 1.00 61.06 197 ALA A CA 1
ATOM 1637 C C . ALA A 1 197 ? -8.599 7.518 -10.973 1.00 61.06 197 ALA A C 1
ATOM 1639 O O . ALA A 1 197 ? -9.200 6.703 -11.672 1.00 61.06 197 ALA A O 1
ATOM 1640 N N . ALA A 1 198 ? -8.845 8.831 -11.041 1.00 59.88 198 ALA A N 1
ATOM 1641 C CA . ALA A 1 198 ? -9.803 9.412 -11.978 1.00 59.88 198 ALA A CA 1
ATOM 1642 C C . ALA A 1 198 ? -9.383 9.183 -13.440 1.00 59.88 198 ALA A C 1
ATOM 1644 O O . ALA A 1 198 ? -10.177 8.672 -14.224 1.00 59.88 198 ALA A O 1
ATOM 1645 N N . ALA A 1 199 ? -8.123 9.468 -13.782 1.00 63.06 199 ALA A N 1
ATOM 1646 C CA . ALA A 1 199 ? -7.619 9.353 -15.151 1.00 63.06 199 ALA A CA 1
ATOM 1647 C C . ALA A 1 199 ? -7.565 7.905 -15.677 1.00 63.06 199 ALA A C 1
ATOM 1649 O O . ALA A 1 199 ? -7.706 7.670 -16.875 1.00 63.06 199 ALA A O 1
ATOM 1650 N N . THR A 1 200 ? -7.350 6.930 -14.794 1.00 62.34 200 THR A N 1
ATOM 1651 C CA . THR A 1 200 ? -7.133 5.519 -15.171 1.00 62.34 200 THR A CA 1
ATOM 1652 C C . THR A 1 200 ? -8.351 4.627 -14.948 1.00 62.34 200 THR A C 1
ATOM 1654 O O . THR A 1 200 ? -8.403 3.506 -15.453 1.00 62.34 200 THR A O 1
ATOM 1657 N N . GLY A 1 201 ? -9.335 5.093 -14.175 1.00 65.81 201 GLY A N 1
ATOM 1658 C CA . GLY A 1 201 ? -10.452 4.270 -13.715 1.00 65.81 201 GLY A CA 1
ATOM 1659 C C . GLY A 1 201 ? -10.050 3.178 -12.715 1.00 65.81 201 GLY A C 1
ATOM 1660 O O . GLY A 1 201 ? -10.886 2.343 -12.360 1.00 65.81 201 GLY A O 1
ATOM 1661 N N . GLU A 1 202 ? -8.794 3.157 -12.259 1.00 65.19 202 GLU A N 1
ATOM 1662 C CA . GLU A 1 202 ? -8.344 2.264 -11.196 1.00 65.19 202 GLU A CA 1
ATOM 1663 C C . GLU A 1 202 ? -8.915 2.675 -9.834 1.00 65.19 202 GLU A C 1
ATOM 1665 O O . GLU A 1 202 ? -9.267 3.832 -9.591 1.00 65.19 202 GLU A O 1
ATOM 1670 N N . SER A 1 203 ? -8.998 1.720 -8.901 1.00 69.06 203 SER A N 1
ATOM 1671 C CA . SER A 1 203 ? -9.392 2.064 -7.537 1.00 69.06 203 SER A CA 1
ATOM 1672 C C . SER A 1 203 ? -8.311 2.921 -6.880 1.00 69.06 203 SER A C 1
ATOM 1674 O O . SER A 1 203 ? -7.113 2.691 -7.058 1.00 69.06 203 SER A O 1
ATOM 1676 N N . LYS A 1 204 ? -8.737 3.876 -6.045 1.00 58.62 204 LYS A N 1
ATOM 1677 C CA . LYS A 1 204 ? -7.819 4.698 -5.245 1.00 58.62 204 LYS A CA 1
ATOM 1678 C C . LYS A 1 204 ? -6.869 3.838 -4.405 1.00 58.62 204 LYS A C 1
ATOM 1680 O O . LYS A 1 204 ? -5.740 4.250 -4.189 1.00 58.62 204 LYS A O 1
ATOM 1685 N N . GLU A 1 205 ? -7.278 2.637 -3.980 1.00 55.66 205 GLU A N 1
ATOM 1686 C CA . GLU A 1 205 ? -6.380 1.697 -3.291 1.00 55.66 205 GLU A CA 1
ATOM 1687 C C . GLU A 1 205 ? -5.253 1.171 -4.178 1.00 55.66 205 GLU A C 1
ATOM 1689 O O . GLU A 1 205 ? -4.118 1.094 -3.713 1.00 55.66 205 GLU A O 1
ATOM 1694 N N . SER A 1 206 ? -5.558 0.787 -5.423 1.00 60.41 206 SER A N 1
ATOM 1695 C CA . SER A 1 206 ? -4.557 0.298 -6.381 1.00 60.41 206 SER A CA 1
ATOM 1696 C C . SER A 1 206 ? -3.508 1.378 -6.620 1.00 60.41 206 SER A C 1
ATOM 1698 O O . SER A 1 206 ? -2.313 1.158 -6.425 1.00 60.41 206 SER A O 1
ATOM 1700 N N . VAL A 1 207 ? -3.989 2.588 -6.903 1.00 64.19 207 VAL A N 1
ATOM 1701 C CA . VAL A 1 207 ? -3.152 3.756 -7.156 1.00 64.19 207 VAL A CA 1
ATOM 1702 C C . VAL A 1 207 ? -2.357 4.154 -5.917 1.00 64.19 207 VAL A C 1
ATOM 1704 O O . VAL A 1 207 ? -1.146 4.301 -6.005 1.00 64.19 207 VAL A O 1
ATOM 1707 N N . ALA A 1 208 ? -2.983 4.272 -4.743 1.00 61.25 208 ALA A N 1
ATOM 1708 C CA . ALA A 1 208 ? -2.277 4.599 -3.503 1.00 61.25 208 ALA A CA 1
ATOM 1709 C C . ALA A 1 208 ? -1.184 3.572 -3.189 1.00 61.25 208 ALA A C 1
ATOM 1711 O O . ALA A 1 208 ? -0.086 3.943 -2.786 1.00 61.25 208 ALA A O 1
ATOM 1712 N N . SER A 1 209 ? -1.459 2.286 -3.415 1.00 56.34 209 SER A N 1
ATOM 1713 C CA . SER A 1 209 ? -0.479 1.218 -3.208 1.00 56.34 209 SER A CA 1
ATOM 1714 C C . SER A 1 209 ? 0.688 1.321 -4.191 1.00 56.34 209 SER A C 1
ATOM 1716 O O . SER A 1 209 ? 1.834 1.154 -3.781 1.00 56.34 209 SER A O 1
ATOM 1718 N N . ALA A 1 210 ? 0.417 1.636 -5.462 1.00 65.56 210 ALA A N 1
ATOM 1719 C CA . ALA A 1 210 ? 1.443 1.849 -6.481 1.00 65.56 210 ALA A CA 1
ATOM 1720 C C . ALA A 1 210 ? 2.296 3.092 -6.183 1.00 65.56 210 ALA A C 1
ATOM 1722 O O . ALA A 1 210 ? 3.522 3.018 -6.204 1.00 65.56 210 ALA A O 1
ATOM 1723 N N . VAL A 1 211 ? 1.663 4.212 -5.821 1.00 65.00 211 VAL A N 1
ATOM 1724 C CA . VAL A 1 211 ? 2.354 5.446 -5.428 1.00 65.00 211 VAL A CA 1
ATOM 1725 C C . VAL A 1 211 ? 3.249 5.184 -4.219 1.00 65.00 211 VAL A C 1
ATOM 1727 O O . VAL A 1 211 ? 4.440 5.457 -4.282 1.00 65.00 211 VAL A O 1
ATOM 1730 N N . LEU A 1 212 ? 2.730 4.565 -3.156 1.00 57.12 212 LEU A N 1
ATOM 1731 C CA . LEU A 1 212 ? 3.513 4.243 -1.956 1.00 57.12 212 LEU A CA 1
ATOM 1732 C C . LEU A 1 212 ? 4.653 3.249 -2.232 1.00 57.12 212 LEU A C 1
ATOM 1734 O O . LEU A 1 212 ? 5.710 3.333 -1.605 1.00 57.12 212 LEU A O 1
ATOM 1738 N N . TYR A 1 213 ? 4.464 2.324 -3.178 1.00 58.25 213 TYR A N 1
ATOM 1739 C CA . TYR A 1 213 ? 5.508 1.396 -3.611 1.00 58.25 213 TYR A CA 1
ATOM 1740 C C . TYR A 1 213 ? 6.678 2.118 -4.294 1.00 58.25 213 TYR A C 1
ATOM 1742 O O . TYR A 1 213 ? 7.827 1.803 -3.994 1.00 58.25 213 TYR A O 1
ATOM 1750 N N . GLU A 1 214 ? 6.401 3.108 -5.143 1.00 58.50 214 GLU A N 1
ATOM 1751 C CA . GLU A 1 214 ? 7.420 3.930 -5.811 1.00 58.50 214 GLU A CA 1
ATOM 1752 C C . GLU A 1 214 ? 8.055 4.969 -4.860 1.00 58.50 214 GLU A C 1
ATOM 1754 O O . GLU A 1 214 ? 9.262 5.221 -4.910 1.00 58.50 214 GLU A O 1
ATOM 1759 N N . MET A 1 215 ? 7.283 5.517 -3.910 1.00 57.69 215 MET A N 1
ATOM 1760 C CA . MET A 1 215 ? 7.770 6.469 -2.894 1.00 57.69 215 MET A CA 1
ATOM 1761 C C . MET A 1 215 ? 8.832 5.876 -1.961 1.00 57.69 215 MET A C 1
ATOM 1763 O O . MET A 1 215 ? 9.627 6.613 -1.375 1.00 57.69 215 MET A O 1
ATOM 1767 N N . ARG A 1 216 ? 8.861 4.546 -1.830 1.00 45.88 216 ARG A N 1
ATOM 1768 C CA . ARG A 1 216 ? 9.805 3.774 -1.010 1.00 45.88 216 ARG A CA 1
ATOM 1769 C C . ARG A 1 216 ? 11.274 4.102 -1.297 1.00 45.88 216 ARG A C 1
ATOM 1771 O O . ARG A 1 216 ? 12.106 3.956 -0.403 1.00 45.88 216 ARG A O 1
ATOM 1778 N N . HIS A 1 217 ? 11.608 4.480 -2.528 1.00 49.19 217 HIS A N 1
ATOM 1779 C CA . HIS A 1 217 ? 12.999 4.607 -2.972 1.00 49.19 217 HIS A CA 1
ATOM 1780 C C . HIS A 1 217 ? 13.469 6.050 -3.098 1.00 49.19 217 HIS A C 1
ATOM 1782 O O . HIS A 1 217 ? 14.666 6.299 -2.966 1.00 49.19 217 HIS A O 1
ATOM 1788 N N . ASP A 1 218 ? 12.549 6.988 -3.328 1.00 61.09 218 ASP A N 1
ATOM 1789 C CA . ASP A 1 218 ? 12.890 8.389 -3.568 1.00 61.09 218 ASP A CA 1
ATOM 1790 C C . ASP A 1 218 ? 11.734 9.342 -3.222 1.00 61.09 218 ASP A C 1
ATOM 1792 O O . ASP A 1 218 ? 11.205 10.078 -4.059 1.00 61.09 218 ASP A O 1
ATOM 1796 N N . TYR A 1 219 ? 11.321 9.294 -1.952 1.00 55.25 219 TYR A N 1
ATOM 1797 C CA . TYR A 1 219 ? 10.208 10.071 -1.401 1.00 55.25 219 TYR A CA 1
ATOM 1798 C C . TYR A 1 219 ? 10.280 11.558 -1.780 1.00 55.25 219 TYR A C 1
ATOM 1800 O O . TYR A 1 219 ? 9.311 12.120 -2.287 1.00 55.25 219 TYR A O 1
ATOM 1808 N N . LYS A 1 220 ? 11.451 12.187 -1.601 1.00 60.25 220 LYS A N 1
ATOM 1809 C CA . LYS A 1 220 ? 11.646 13.618 -1.874 1.00 60.25 220 LYS A CA 1
ATOM 1810 C C . LYS A 1 220 ? 11.470 13.958 -3.352 1.00 60.25 220 LYS A C 1
ATOM 1812 O O . LYS A 1 220 ? 10.739 14.893 -3.676 1.00 60.25 220 LYS A O 1
ATOM 1817 N N . ASN A 1 221 ? 12.087 13.198 -4.259 1.00 62.81 221 ASN A N 1
ATOM 1818 C CA . ASN A 1 221 ? 11.922 13.477 -5.684 1.00 62.81 221 ASN A CA 1
ATOM 1819 C C . ASN A 1 221 ? 10.520 13.123 -6.179 1.00 62.81 221 ASN A C 1
ATOM 1821 O O . ASN A 1 221 ? 10.053 13.726 -7.143 1.00 62.81 221 ASN A O 1
ATOM 1825 N N . MET A 1 222 ? 9.832 12.175 -5.544 1.00 68.56 222 MET A N 1
ATOM 1826 C CA . MET A 1 222 ? 8.456 11.855 -5.903 1.00 68.56 222 MET A CA 1
ATOM 1827 C C . MET A 1 222 ? 7.486 12.964 -5.486 1.00 68.56 222 MET A C 1
ATOM 1829 O O . MET A 1 222 ? 6.714 13.413 -6.325 1.00 68.56 222 MET A O 1
ATOM 1833 N N . ILE A 1 223 ? 7.585 13.482 -4.257 1.00 68.56 223 ILE A N 1
ATOM 1834 C CA . ILE A 1 223 ? 6.810 14.652 -3.800 1.00 68.56 223 ILE A CA 1
ATOM 1835 C C . ILE A 1 223 ? 7.023 15.846 -4.737 1.00 68.56 223 ILE A C 1
ATOM 1837 O O . ILE A 1 223 ? 6.062 16.460 -5.191 1.00 68.56 223 ILE A O 1
ATOM 1841 N N . ARG A 1 224 ? 8.274 16.105 -5.121 1.00 68.44 224 ARG A N 1
ATOM 1842 C CA . ARG A 1 224 ? 8.646 17.156 -6.075 1.00 68.44 224 ARG A CA 1
ATOM 1843 C C . ARG A 1 224 ? 7.993 16.980 -7.448 1.00 68.44 224 ARG A C 1
ATOM 1845 O O . ARG A 1 224 ? 7.384 17.911 -7.961 1.00 68.44 224 ARG A O 1
ATOM 1852 N N . LYS A 1 225 ? 8.037 15.769 -8.011 1.00 71.94 225 LYS A N 1
ATOM 1853 C CA . LYS A 1 225 ? 7.383 15.444 -9.293 1.00 71.94 225 LYS A CA 1
ATOM 1854 C C . LYS A 1 225 ? 5.866 15.602 -9.236 1.00 71.94 225 LYS A C 1
ATOM 1856 O O . LYS A 1 225 ? 5.262 16.033 -10.214 1.00 71.94 225 LYS A O 1
ATOM 1861 N N . ILE A 1 226 ? 5.259 15.231 -8.113 1.00 71.81 226 ILE A N 1
ATOM 1862 C CA . ILE A 1 226 ? 3.818 15.351 -7.911 1.00 71.81 226 ILE A CA 1
ATOM 1863 C C . ILE A 1 226 ? 3.417 16.829 -7.799 1.00 71.81 226 ILE A C 1
ATOM 1865 O O . ILE A 1 226 ? 2.430 17.233 -8.410 1.00 71.81 226 ILE A O 1
ATOM 1869 N N . LEU A 1 227 ? 4.195 17.647 -7.085 1.00 71.75 227 LEU A N 1
ATOM 1870 C CA . LEU A 1 227 ? 3.966 19.090 -6.974 1.00 71.75 227 LEU A CA 1
ATOM 1871 C C . LEU A 1 227 ? 4.098 19.790 -8.329 1.00 71.75 227 LEU A C 1
ATOM 1873 O O . LEU A 1 227 ? 3.214 20.550 -8.717 1.00 71.75 227 LEU A O 1
ATOM 1877 N N . ASP A 1 228 ? 5.139 19.465 -9.095 1.00 72.25 228 ASP A N 1
ATOM 1878 C CA . ASP A 1 228 ? 5.323 20.003 -10.445 1.00 72.25 228 ASP A CA 1
ATOM 1879 C C . ASP A 1 228 ? 4.159 19.615 -11.373 1.00 72.25 228 ASP A C 1
ATOM 1881 O O . ASP A 1 228 ? 3.698 20.427 -12.177 1.00 72.25 228 ASP A O 1
ATOM 1885 N N . LEU A 1 229 ? 3.663 18.375 -11.270 1.00 64.62 229 LEU A N 1
ATOM 1886 C CA . LEU A 1 229 ? 2.487 17.928 -12.017 1.00 64.62 229 LEU A CA 1
ATOM 1887 C C . LEU A 1 229 ? 1.240 18.724 -11.611 1.00 64.62 229 LEU A C 1
ATOM 1889 O O . LEU A 1 229 ? 0.454 19.106 -12.478 1.00 64.62 229 LEU A O 1
ATOM 1893 N N . LYS A 1 230 ? 1.078 19.007 -10.314 1.00 66.44 230 LYS A N 1
ATOM 1894 C CA . LYS A 1 230 ? -0.030 19.809 -9.791 1.00 66.44 230 LYS A CA 1
ATOM 1895 C C . LYS A 1 230 ? -0.014 21.223 -10.354 1.00 66.44 230 LYS A C 1
ATOM 1897 O O . LYS A 1 230 ? -1.008 21.634 -10.944 1.00 66.44 230 LYS A O 1
ATOM 1902 N N . HIS A 1 231 ? 1.124 21.914 -10.296 1.00 74.56 231 HIS A N 1
ATOM 1903 C CA . HIS A 1 231 ? 1.264 23.259 -10.866 1.00 74.56 231 HIS A CA 1
ATOM 1904 C C . HIS A 1 231 ? 0.985 23.295 -12.373 1.00 74.56 231 HIS A C 1
ATOM 1906 O O . HIS A 1 231 ? 0.297 24.194 -12.861 1.00 74.56 231 HIS A O 1
ATOM 1912 N N . LYS A 1 232 ? 1.446 22.281 -13.118 1.00 68.25 232 LYS A N 1
ATOM 1913 C CA . LYS A 1 232 ? 1.186 22.164 -14.562 1.00 68.25 232 LYS A CA 1
ATOM 1914 C C . LYS A 1 232 ? -0.295 21.963 -14.884 1.00 68.25 232 LYS A C 1
ATOM 1916 O O . LYS A 1 232 ? -0.777 22.519 -15.868 1.00 68.25 232 LYS A O 1
ATOM 1921 N N . LEU A 1 233 ? -1.014 21.189 -14.071 1.00 58.00 233 LEU A N 1
ATOM 1922 C CA . LEU A 1 233 ? -2.448 20.941 -14.247 1.00 58.00 233 LEU A CA 1
ATOM 1923 C C . LEU A 1 233 ? -3.317 22.114 -13.772 1.00 58.00 233 LEU A C 1
ATOM 1925 O O . LEU A 1 233 ? -4.384 22.346 -14.341 1.00 58.00 233 LEU A O 1
ATOM 1929 N N . GLU A 1 234 ? -2.861 22.866 -12.770 1.00 68.62 234 GLU A N 1
ATOM 1930 C CA . GLU A 1 234 ? -3.552 24.048 -12.238 1.00 68.62 234 GLU A CA 1
ATOM 1931 C C . GLU A 1 234 ? -3.250 25.331 -13.042 1.00 68.62 234 GLU A C 1
ATOM 1933 O O . GLU A 1 234 ? -3.978 26.316 -12.926 1.00 68.62 234 GLU A O 1
ATOM 1938 N N . GLY A 1 235 ? -2.269 25.291 -13.953 1.00 51.84 235 GLY A N 1
ATOM 1939 C CA . GLY A 1 235 ? -1.981 26.368 -14.905 1.00 51.84 235 GLY A CA 1
ATOM 1940 C C . GLY A 1 235 ? -1.124 27.507 -14.348 1.00 51.84 235 GLY A C 1
ATOM 1941 O O . GLY A 1 235 ? -1.044 28.561 -14.982 1.00 51.84 235 GLY A O 1
ATOM 1942 N N . ASP A 1 236 ? -0.464 27.301 -13.208 1.00 48.22 236 ASP A N 1
ATOM 1943 C CA . ASP A 1 236 ? 0.466 28.266 -12.623 1.00 48.22 236 ASP A CA 1
ATOM 1944 C C . ASP A 1 236 ? 1.840 28.142 -13.299 1.00 48.22 236 ASP A C 1
ATOM 1946 O O . ASP A 1 236 ? 2.752 27.463 -12.832 1.00 48.22 236 ASP A O 1
ATOM 1950 N N . THR A 1 237 ? 1.977 28.795 -14.452 1.00 40.50 237 THR A N 1
ATOM 1951 C CA . THR A 1 237 ? 3.277 29.163 -15.026 1.00 40.50 237 THR A CA 1
ATOM 1952 C C . THR A 1 237 ? 3.543 30.639 -14.735 1.00 40.50 237 THR A C 1
ATOM 1954 O O . THR A 1 237 ? 2.939 31.494 -15.392 1.00 40.50 237 THR A O 1
ATOM 1957 N N . GLU A 1 238 ? 4.438 30.943 -13.791 1.00 34.19 238 GLU A N 1
ATOM 1958 C CA . GLU A 1 238 ? 5.257 32.168 -13.865 1.00 34.19 238 GLU A CA 1
ATOM 1959 C C . GLU A 1 238 ? 6.500 31.928 -14.732 1.00 34.19 238 GLU A C 1
ATOM 1961 O O . GLU A 1 238 ? 7.125 30.849 -14.610 1.00 34.19 238 GLU A O 1
#